Protein AF-A0A6G0FJD8-F1 (afdb_monomer_lite)

Foldseek 3Di:
DVVVVCVQAPCLVVQLVVQLCVQLVVQLVVCVVVVHDSVLSSQLSSLVSLVCSVLVAQTPAAPPQDALAEAPPDLPPVCPVPPLLQVLLVSQQRNLLSCCLVVLQLLLSLLVQLLVLLVSLNCQSQDSSSDHRYPNSSVSSSNSNNNNSVNNVVVCVVVVNPSPPNVVSCVVSVVSNVVSCVVSVVCCVVGYDYDHDLCRPVPSVVVCVQCVCVVVLQLVVCCVPQNVVWDFPDWDWDDDPNWIWIWTQTPQGIWIAIPPVSGTDDDHPHD

Sequence (271 aa):
MIEASIEAVPGLLLSFGVLALMLALPVGLLARIRHKPVTVRVLCAVGVAGVCAATLLPADGGPVAQGAVCDVSSPFPQLFLSSSALLNVALFAPPSFFAVLVLRRPVTVAAVAVLSSGLIELIQAEGAMGRACSATDLVANATGALIGVAGGVVRSHSRGREAGRWKSDVLWGGGLAVLGAFVVTGVFRTSVEPYVPLSERDGVQAHAHALEGSDAWIAETVAEVCGAEVRVREVVSVERDGRYLVTASTELGDVVGWWPEKRLAQAPKVC

Radius of gyration: 26.24 Å; chains: 1; bounding box: 64×39×78 Å

pLDDT: mean 86.42, std 13.03, range [45.47, 98.5]

Structure (mmCIF, N/CA/C/O backbone):
data_AF-A0A6G0FJD8-F1
#
_entry.id   AF-A0A6G0FJD8-F1
#
loop_
_atom_site.group_PDB
_atom_site.id
_atom_site.type_symbol
_atom_site.label_atom_id
_atom_site.label_alt_id
_atom_site.label_comp_id
_atom_site.label_asym_id
_atom_site.label_entity_id
_atom_site.label_seq_id
_atom_site.pdbx_PDB_ins_code
_atom_site.Cartn_x
_atom_site.Cartn_y
_atom_site.Cartn_z
_atom_site.occupancy
_atom_site.B_iso_or_equiv
_atom_site.auth_seq_id
_atom_site.auth_comp_id
_atom_site.auth_asym_id
_atom_site.auth_atom_id
_atom_site.pdbx_PDB_model_num
ATOM 1 N N . MET A 1 1 ? 2.966 17.790 -11.473 1.00 45.47 1 MET A N 1
ATOM 2 C CA . MET A 1 1 ? 2.883 16.472 -10.797 1.00 45.47 1 MET A CA 1
ATOM 3 C C . MET A 1 1 ? 1.448 16.070 -10.476 1.00 45.47 1 MET A C 1
ATOM 5 O O . MET A 1 1 ? 1.075 14.988 -10.888 1.00 45.47 1 MET A O 1
ATOM 9 N N . ILE A 1 2 ? 0.627 16.904 -9.818 1.00 46.94 2 ILE A N 1
ATOM 10 C CA . ILE A 1 2 ? -0.770 16.538 -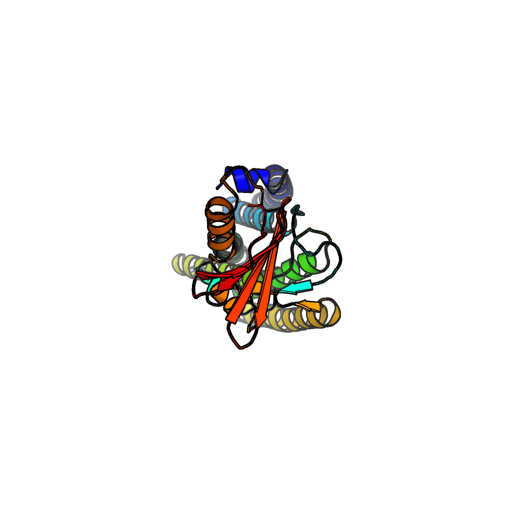9.488 1.00 46.94 2 ILE A CA 1
ATOM 11 C C . ILE A 1 2 ? -1.634 16.306 -10.746 1.00 46.94 2 ILE A C 1
ATOM 13 O O . ILE A 1 2 ? -2.371 15.330 -10.783 1.00 46.94 2 ILE A O 1
ATOM 17 N N . GLU A 1 3 ? -1.499 17.130 -11.793 1.00 48.59 3 GLU A N 1
ATOM 18 C CA . GLU A 1 3 ? -2.207 16.923 -13.075 1.00 48.59 3 GLU A CA 1
ATOM 19 C C . GLU A 1 3 ? -1.823 15.603 -13.755 1.00 48.59 3 GLU A C 1
ATOM 21 O O . GLU A 1 3 ? -2.706 14.829 -14.101 1.00 48.59 3 GLU A O 1
ATOM 26 N N . ALA A 1 4 ? -0.525 15.280 -13.822 1.00 51.34 4 ALA A N 1
ATOM 27 C CA . ALA A 1 4 ? -0.046 14.014 -14.384 1.00 51.34 4 ALA A CA 1
ATOM 28 C C . ALA A 1 4 ? -0.583 12.786 -13.622 1.00 51.34 4 ALA A C 1
ATOM 30 O O . ALA A 1 4 ? -0.881 11.762 -14.224 1.00 51.34 4 ALA A O 1
ATOM 31 N N . SER A 1 5 ? -0.747 12.883 -12.298 1.00 48.00 5 SER A N 1
ATOM 32 C CA . SER A 1 5 ? -1.339 11.805 -11.495 1.00 48.00 5 SER A CA 1
ATOM 33 C C . SER A 1 5 ? -2.861 11.690 -11.656 1.00 48.00 5 SER A C 1
ATOM 35 O O . SER A 1 5 ? -3.396 10.599 -11.484 1.00 48.00 5 SER A O 1
ATOM 37 N N . ILE A 1 6 ? -3.564 12.785 -11.973 1.00 55.53 6 ILE A N 1
ATOM 38 C CA . ILE A 1 6 ? -5.014 12.775 -12.236 1.00 55.53 6 ILE A CA 1
ATOM 39 C C . ILE A 1 6 ? -5.306 12.253 -13.651 1.00 55.53 6 ILE A C 1
ATOM 41 O O . ILE A 1 6 ? -6.295 11.546 -13.836 1.00 55.53 6 ILE A O 1
ATOM 45 N N . GLU A 1 7 ? -4.442 12.545 -14.624 1.00 58.12 7 GLU A N 1
ATOM 46 C CA . GLU A 1 7 ? -4.542 11.999 -15.985 1.00 58.12 7 GLU A CA 1
ATOM 47 C C . GLU A 1 7 ? -4.158 10.515 -16.061 1.00 58.12 7 GLU A C 1
ATOM 49 O O . GLU A 1 7 ? -4.753 9.782 -16.845 1.00 58.12 7 GLU A O 1
ATOM 54 N N . ALA A 1 8 ? -3.222 10.051 -15.224 1.00 59.38 8 ALA A N 1
ATOM 55 C CA . ALA A 1 8 ? -2.732 8.669 -15.255 1.00 59.38 8 ALA A CA 1
ATOM 56 C C . ALA A 1 8 ? -3.761 7.609 -14.816 1.00 59.38 8 ALA A C 1
ATOM 58 O O . ALA A 1 8 ? -3.625 6.447 -15.186 1.00 59.38 8 ALA A O 1
ATOM 59 N N . VAL A 1 9 ? -4.771 7.975 -14.015 1.00 67.31 9 VAL A N 1
ATOM 60 C CA . VAL A 1 9 ? -5.833 7.045 -13.584 1.00 67.31 9 VAL A CA 1
ATOM 61 C C . VAL A 1 9 ? -7.196 7.730 -13.714 1.00 67.31 9 VAL A C 1
ATOM 63 O O . VAL A 1 9 ? -7.706 8.312 -12.741 1.00 67.31 9 VAL A O 1
ATOM 66 N N . PRO A 1 10 ? -7.811 7.678 -14.911 1.00 72.44 10 PRO A N 1
ATOM 67 C CA . PRO A 1 10 ? -9.125 8.254 -15.148 1.00 72.44 10 PRO A CA 1
ATOM 68 C C . PRO A 1 10 ? -10.141 7.707 -14.140 1.00 72.44 10 PRO A C 1
ATOM 70 O O . PRO A 1 10 ? -10.387 6.508 -14.049 1.00 72.44 10 PRO A O 1
ATOM 73 N N . GLY A 1 11 ? -10.744 8.596 -13.350 1.00 83.31 11 GLY A N 1
ATOM 74 C CA . GLY A 1 11 ? -11.787 8.215 -12.396 1.00 83.31 11 GLY A CA 1
ATOM 75 C C . GLY A 1 11 ? -11.307 7.833 -10.994 1.00 83.31 11 GLY A C 1
ATOM 76 O O . GLY A 1 11 ? -12.148 7.425 -10.190 1.00 83.31 11 GLY A O 1
ATOM 77 N N . LEU A 1 12 ? -10.030 8.034 -10.638 1.00 87.56 12 LEU A N 1
ATOM 78 C CA . LEU A 1 12 ? -9.552 7.844 -9.258 1.00 87.56 12 LEU A CA 1
ATOM 79 C C . LEU A 1 12 ? -10.369 8.666 -8.248 1.00 87.56 12 LEU A C 1
ATOM 81 O O . LEU A 1 12 ? -10.878 8.125 -7.268 1.00 87.56 12 LEU A O 1
ATOM 85 N N . LEU A 1 13 ? -10.548 9.966 -8.507 1.00 90.19 13 LEU A N 1
ATOM 86 C CA . LEU A 1 13 ? -11.307 10.859 -7.622 1.00 90.19 13 LEU A CA 1
ATOM 87 C C . LEU A 1 13 ? -12.786 10.468 -7.532 1.00 90.19 13 LEU A C 1
ATOM 89 O O . LEU A 1 13 ? -13.370 10.510 -6.448 1.00 90.19 13 LEU A O 1
ATOM 93 N N . LEU A 1 14 ? -13.384 10.065 -8.657 1.00 92.81 14 LEU A N 1
ATOM 94 C CA . LEU A 1 14 ? -14.775 9.616 -8.704 1.00 92.81 14 LEU A CA 1
ATOM 95 C C . LEU A 1 14 ? -14.952 8.328 -7.894 1.00 92.81 14 LEU A C 1
ATOM 97 O O . LEU A 1 14 ? -15.834 8.251 -7.042 1.00 92.81 14 LEU A O 1
ATOM 101 N N . SER A 1 15 ? -14.080 7.347 -8.113 1.00 91.69 15 SER A N 1
ATOM 102 C CA . SER A 1 15 ? -14.116 6.056 -7.426 1.00 91.69 15 SER A CA 1
ATOM 103 C C . SER A 1 15 ? -13.843 6.207 -5.936 1.00 91.69 15 SER A C 1
ATOM 105 O O . SER A 1 15 ? -14.566 5.632 -5.124 1.00 91.69 15 SER A O 1
ATOM 107 N N . PHE A 1 16 ? -12.879 7.051 -5.556 1.00 94.62 16 PHE A N 1
ATOM 108 C CA . PHE A 1 16 ? -12.667 7.436 -4.166 1.00 94.62 16 PHE A CA 1
ATOM 109 C C . PHE A 1 16 ? -13.928 8.055 -3.560 1.00 94.62 16 PHE A C 1
ATOM 111 O O . PHE A 1 16 ? -14.349 7.628 -2.490 1.00 94.62 16 PHE A O 1
ATOM 118 N N . GLY A 1 17 ? -14.563 9.014 -4.242 1.00 96.19 17 GLY A N 1
ATOM 119 C CA . GLY A 1 17 ? -15.794 9.650 -3.771 1.00 96.19 17 GLY A CA 1
ATOM 120 C C . GLY A 1 17 ? -16.935 8.651 -3.558 1.00 96.19 17 GLY A C 1
ATOM 121 O O . GLY A 1 17 ? -17.585 8.669 -2.511 1.00 96.19 17 GLY A O 1
ATOM 122 N N . VAL A 1 18 ? -17.139 7.736 -4.512 1.00 96.44 18 VAL A N 1
ATOM 123 C CA . VAL A 1 18 ? -18.157 6.677 -4.433 1.00 96.44 18 VAL A CA 1
ATOM 124 C C . VAL A 1 18 ? -17.858 5.711 -3.286 1.00 96.44 18 VAL A C 1
ATOM 126 O O . VAL A 1 18 ? -18.723 5.493 -2.437 1.00 96.44 18 VAL A O 1
ATOM 129 N N . LEU A 1 19 ? -16.635 5.176 -3.201 1.00 96.19 19 LEU A N 1
ATOM 130 C CA . LEU A 1 19 ? -16.226 4.260 -2.130 1.00 96.19 19 LEU A CA 1
ATOM 131 C C . LEU A 1 19 ? -16.301 4.930 -0.755 1.00 96.19 19 LEU A C 1
ATOM 133 O O . LEU A 1 19 ? -16.803 4.337 0.202 1.00 96.19 19 LEU A O 1
ATOM 137 N N . ALA A 1 20 ? -15.856 6.183 -0.652 1.00 97.00 20 ALA A N 1
ATOM 138 C CA . ALA A 1 20 ? -15.926 6.958 0.576 1.00 97.00 20 ALA A CA 1
ATOM 139 C C . ALA A 1 20 ? -17.378 7.127 1.021 1.00 97.00 20 ALA A C 1
ATOM 141 O O . ALA A 1 20 ? -17.671 6.898 2.190 1.00 97.00 20 ALA A O 1
ATOM 142 N N . LEU A 1 21 ? -18.301 7.452 0.112 1.00 97.38 21 LEU A N 1
ATOM 143 C CA . LEU A 1 21 ? -19.722 7.570 0.434 1.00 97.38 21 LEU A CA 1
ATOM 144 C C . LEU A 1 21 ? -20.318 6.221 0.867 1.00 97.38 21 LEU A C 1
ATOM 146 O O . LEU A 1 21 ? -20.979 6.147 1.907 1.00 97.38 21 LEU A O 1
ATOM 150 N N . MET A 1 22 ? -20.036 5.152 0.116 1.00 97.81 22 MET A N 1
ATOM 151 C CA . MET A 1 22 ? -20.532 3.802 0.398 1.00 97.81 22 MET A CA 1
ATOM 152 C C . MET A 1 22 ? -20.059 3.263 1.749 1.00 97.81 22 MET A C 1
ATOM 154 O O . MET A 1 22 ? -20.833 2.597 2.432 1.00 97.81 22 MET A O 1
ATOM 158 N N . LEU A 1 23 ? -18.823 3.558 2.165 1.00 96.75 23 LEU A N 1
ATOM 159 C CA . LEU A 1 23 ? -18.295 3.116 3.457 1.00 96.75 23 LEU A CA 1
ATOM 160 C C . LEU A 1 23 ? -18.647 4.086 4.596 1.00 96.75 23 LEU A C 1
ATOM 162 O O . LEU A 1 23 ? -19.051 3.655 5.678 1.00 96.75 23 LEU A O 1
ATOM 166 N N . ALA A 1 24 ? -18.524 5.398 4.385 1.00 96.75 24 ALA A N 1
ATOM 167 C CA . ALA A 1 24 ? -18.698 6.395 5.440 1.00 96.75 24 ALA A CA 1
ATOM 168 C C . ALA A 1 24 ? -20.153 6.565 5.885 1.00 96.75 24 ALA A C 1
ATOM 170 O O . ALA A 1 24 ? -20.388 6.733 7.084 1.00 96.75 24 ALA A O 1
ATOM 171 N N . LEU A 1 25 ? -21.130 6.513 4.969 1.00 97.25 25 LEU A N 1
ATOM 172 C CA . LEU A 1 25 ? -22.549 6.672 5.311 1.00 97.25 25 LEU A CA 1
ATOM 173 C C . LEU A 1 25 ? -23.055 5.606 6.298 1.00 97.25 25 LEU A C 1
ATOM 175 O O . LEU A 1 25 ? -23.532 5.990 7.372 1.00 97.25 25 LEU A O 1
ATOM 179 N N . PRO A 1 26 ? -22.946 4.289 6.018 1.00 97.31 26 PRO A N 1
ATOM 180 C CA . PRO A 1 26 ? -23.428 3.270 6.945 1.00 97.31 26 PRO A CA 1
ATOM 181 C C . PRO A 1 26 ? -22.637 3.282 8.255 1.00 97.31 26 PRO A C 1
ATOM 183 O O . PRO A 1 26 ? -23.228 3.154 9.329 1.00 97.31 26 PRO A O 1
ATOM 186 N N . VAL A 1 27 ? -21.318 3.510 8.201 1.00 96.94 27 VAL A N 1
ATOM 187 C CA . VAL A 1 27 ? -20.474 3.620 9.399 1.00 96.94 27 VAL A CA 1
ATOM 188 C C . VAL A 1 27 ? -20.892 4.811 10.264 1.00 96.94 27 VAL A C 1
ATOM 190 O O . VAL A 1 27 ? -20.984 4.680 11.487 1.00 96.94 27 VAL A O 1
ATOM 193 N N . GLY A 1 28 ? -21.179 5.960 9.651 1.00 96.12 28 GLY A N 1
ATOM 194 C CA . GLY A 1 28 ? -21.632 7.166 10.335 1.00 96.12 28 GLY A CA 1
ATOM 195 C C . GLY A 1 28 ? -23.023 7.006 10.946 1.00 96.12 28 GLY A C 1
ATOM 196 O O . GLY A 1 28 ? -23.220 7.347 12.116 1.00 96.12 28 GLY A O 1
ATOM 197 N N . LEU A 1 29 ? -23.964 6.422 10.199 1.00 97.19 29 LEU A N 1
ATOM 198 C CA . LEU A 1 29 ? -25.318 6.141 10.675 1.00 97.19 29 LEU A CA 1
ATOM 199 C C . LEU A 1 29 ? -25.297 5.159 11.851 1.00 97.19 29 LEU A C 1
ATOM 201 O O . LEU A 1 29 ? -25.870 5.440 12.904 1.00 97.19 29 LEU A O 1
ATOM 205 N N . LEU A 1 30 ? -24.564 4.050 11.723 1.00 97.38 30 LEU A N 1
ATOM 206 C CA . LEU A 1 30 ? -24.424 3.062 12.790 1.00 97.38 30 LEU A CA 1
ATOM 207 C C . LEU A 1 30 ? -23.727 3.654 14.022 1.00 97.38 30 LEU A C 1
ATOM 209 O O . LEU A 1 30 ? -24.134 3.383 15.152 1.00 97.38 30 LEU A O 1
ATOM 213 N N . ALA A 1 31 ? -22.702 4.490 13.829 1.00 96.25 31 ALA A N 1
ATOM 214 C CA . ALA A 1 31 ? -22.043 5.192 14.926 1.00 96.25 31 ALA A CA 1
ATOM 215 C C . ALA A 1 31 ? -23.017 6.108 15.676 1.00 96.25 31 ALA A C 1
ATOM 217 O O . ALA A 1 31 ? -23.015 6.106 16.909 1.00 96.25 31 ALA A O 1
ATOM 218 N N . ARG A 1 32 ? -23.875 6.835 14.947 1.00 96.62 32 ARG A N 1
ATOM 219 C CA . ARG A 1 32 ? -24.898 7.714 15.521 1.00 96.62 32 ARG A CA 1
ATOM 220 C C . ARG A 1 32 ? -25.946 6.923 16.304 1.00 96.62 32 ARG A C 1
ATOM 222 O O . ARG A 1 32 ? -26.194 7.261 17.457 1.00 96.62 32 ARG A O 1
ATOM 229 N N . ILE A 1 33 ? -26.476 5.839 15.730 1.00 97.38 33 ILE A N 1
ATOM 230 C CA . ILE A 1 33 ? -27.451 4.945 16.386 1.00 97.38 33 ILE A CA 1
ATOM 231 C C . ILE A 1 33 ? -26.873 4.340 17.673 1.00 97.38 33 ILE A C 1
ATOM 233 O O . ILE A 1 33 ? -27.569 4.185 18.669 1.00 97.38 33 ILE A O 1
ATOM 237 N N . ARG A 1 34 ? -25.577 4.006 17.685 1.00 96.19 34 ARG A N 1
ATOM 238 C CA . ARG A 1 34 ? -24.898 3.406 18.846 1.00 96.19 34 ARG A CA 1
ATOM 239 C C . ARG A 1 34 ? -24.303 4.436 19.819 1.00 96.19 34 ARG A C 1
ATOM 241 O O . ARG A 1 34 ? -23.529 4.037 20.695 1.00 96.19 34 ARG A O 1
ATOM 248 N N . HIS A 1 35 ? -24.600 5.730 19.653 1.00 94.75 35 HIS A N 1
ATOM 249 C CA . HIS A 1 35 ? -24.048 6.838 20.448 1.00 94.75 35 HIS A CA 1
ATOM 250 C C . HIS A 1 35 ? -22.509 6.800 20.567 1.00 94.75 35 HIS A C 1
ATOM 252 O O . HIS A 1 35 ? -21.922 7.011 21.631 1.00 94.75 35 HIS A O 1
ATOM 258 N N . LYS A 1 36 ? -21.825 6.467 19.467 1.00 94.44 36 LYS A N 1
ATOM 259 C CA . LYS A 1 36 ? -20.359 6.436 19.355 1.00 94.44 36 LYS A CA 1
ATOM 260 C C . LYS A 1 36 ? -19.858 7.677 18.600 1.00 94.44 36 LYS A C 1
ATOM 262 O O . LYS A 1 36 ? -20.614 8.267 17.833 1.00 94.44 36 LYS A O 1
ATOM 267 N N . PRO A 1 37 ? -18.582 8.081 18.765 1.00 94.06 37 PRO A N 1
ATOM 268 C CA . PRO A 1 37 ? -18.036 9.235 18.052 1.00 94.06 37 PRO A CA 1
ATOM 269 C C . PRO A 1 37 ? -18.031 8.990 16.537 1.00 94.06 37 PRO A C 1
ATOM 271 O O . PRO A 1 37 ? -17.284 8.141 16.046 1.00 94.06 37 PRO A O 1
ATOM 274 N N . VAL A 1 38 ? -18.867 9.741 15.817 1.00 96.81 38 VAL A N 1
ATOM 275 C CA . VAL A 1 38 ? -19.086 9.603 14.369 1.00 96.81 38 VAL A CA 1
ATOM 276 C C . VAL A 1 38 ? -17.830 9.979 13.585 1.00 96.81 38 VAL A C 1
ATOM 278 O O . VAL A 1 38 ? -17.374 9.192 12.762 1.00 96.81 38 VAL A O 1
ATOM 281 N N . THR A 1 39 ? -17.216 11.125 13.897 1.00 97.12 39 THR A N 1
ATOM 282 C CA . THR A 1 39 ? -16.100 11.697 13.126 1.00 97.12 39 THR A CA 1
ATOM 283 C C . THR A 1 39 ? -14.937 10.725 12.944 1.00 97.12 39 THR A C 1
ATOM 285 O O . THR A 1 39 ? -14.521 10.479 11.822 1.00 97.12 39 THR A O 1
ATOM 288 N N . VAL A 1 40 ? -14.439 10.109 14.022 1.00 96.62 40 VAL A N 1
ATOM 289 C CA . VAL A 1 40 ? -13.284 9.190 13.945 1.00 96.62 40 VAL A CA 1
ATOM 290 C C . VAL A 1 40 ? -13.606 7.940 13.119 1.00 96.62 40 VAL A C 1
ATOM 292 O O . VAL A 1 40 ? -12.750 7.432 12.404 1.00 96.62 40 VAL A O 1
ATOM 295 N N . ARG A 1 41 ? -14.846 7.446 13.193 1.00 97.44 41 ARG A N 1
ATOM 296 C CA . ARG A 1 41 ? -15.284 6.262 12.442 1.00 97.44 41 ARG A CA 1
ATOM 297 C C . ARG A 1 41 ? -15.464 6.569 10.960 1.00 97.44 41 ARG A C 1
ATOM 299 O O . ARG A 1 41 ? -15.045 5.771 10.132 1.00 97.44 41 ARG A O 1
ATOM 306 N N . VAL A 1 42 ? -16.027 7.733 10.643 1.00 97.81 42 VAL A N 1
ATOM 307 C CA . VAL A 1 42 ? -16.136 8.234 9.269 1.00 97.81 42 VAL A CA 1
ATOM 308 C C . VAL A 1 42 ? -14.749 8.450 8.667 1.00 97.81 42 VAL A C 1
ATOM 310 O O . VAL A 1 42 ? -14.491 7.937 7.590 1.00 97.81 42 VAL A O 1
ATOM 313 N N . LEU A 1 43 ? -13.825 9.105 9.379 1.00 97.94 43 LEU A N 1
ATOM 314 C CA . LEU A 1 43 ? -12.448 9.295 8.903 1.00 97.94 43 LEU A CA 1
ATOM 315 C C . LEU A 1 43 ? -11.716 7.965 8.680 1.00 97.94 43 LEU A C 1
ATOM 317 O O . LEU A 1 43 ? -11.002 7.822 7.694 1.00 97.94 43 LEU A O 1
ATOM 321 N N . CYS A 1 44 ? -11.934 6.972 9.549 1.00 97.94 44 CYS A N 1
ATOM 322 C CA . CYS A 1 44 ? -11.427 5.617 9.335 1.00 97.94 44 CYS A CA 1
ATOM 323 C C . CYS A 1 44 ? -11.973 5.008 8.033 1.00 97.94 44 CYS A C 1
ATOM 325 O O . CYS A 1 44 ? -11.201 4.481 7.241 1.00 97.94 44 CYS A O 1
ATOM 327 N N . ALA A 1 45 ? -13.287 5.097 7.804 1.00 97.62 45 ALA A N 1
ATOM 328 C CA . ALA A 1 45 ? -13.935 4.558 6.609 1.00 97.62 45 ALA A CA 1
ATOM 329 C C . ALA A 1 45 ? -13.468 5.261 5.324 1.00 97.62 45 ALA A C 1
ATOM 331 O O . ALA A 1 45 ? -13.186 4.597 4.333 1.00 97.62 45 ALA A O 1
ATOM 332 N N . VAL A 1 46 ? -13.324 6.588 5.362 1.00 98.00 46 VAL A N 1
ATOM 333 C CA . VAL A 1 46 ? -12.789 7.385 4.248 1.00 98.00 46 VAL A CA 1
ATOM 334 C C . VAL A 1 46 ? -11.329 7.027 3.968 1.00 98.00 46 VAL A C 1
ATOM 336 O O . VAL A 1 46 ? -10.957 6.877 2.811 1.00 98.00 46 VAL A O 1
ATOM 339 N N . GLY A 1 47 ? -10.504 6.831 5.000 1.00 97.25 47 GLY A N 1
ATOM 340 C CA . GLY A 1 47 ? -9.118 6.391 4.820 1.00 97.25 47 GLY A CA 1
ATOM 341 C C . GLY A 1 47 ? -9.023 5.011 4.161 1.00 97.25 47 GLY A C 1
ATOM 342 O O . GLY A 1 47 ? -8.224 4.826 3.251 1.00 97.25 47 GLY A O 1
ATOM 343 N N . VAL A 1 48 ? -9.878 4.064 4.567 1.00 97.31 48 VAL A N 1
ATOM 344 C CA . VAL A 1 48 ? -9.963 2.738 3.927 1.00 97.31 48 VAL A CA 1
ATOM 345 C C . VAL A 1 48 ? -10.423 2.858 2.472 1.00 97.31 48 VAL A C 1
ATOM 347 O O . VAL A 1 48 ? -9.829 2.228 1.605 1.00 97.31 48 VAL A O 1
ATOM 350 N N . ALA A 1 49 ? -11.415 3.708 2.183 1.00 96.81 49 ALA A N 1
ATOM 351 C CA . ALA A 1 49 ? -11.821 3.999 0.808 1.00 96.81 49 ALA A CA 1
ATOM 352 C C . ALA A 1 49 ? -10.666 4.574 -0.025 1.00 96.81 49 ALA A C 1
ATOM 354 O O . ALA A 1 49 ? -10.519 4.206 -1.184 1.00 96.81 49 ALA A O 1
ATOM 355 N N . GLY A 1 50 ? -9.840 5.440 0.572 1.00 95.50 50 GLY A N 1
ATOM 356 C CA . GLY A 1 50 ? -8.632 5.984 -0.046 1.00 95.50 50 GLY A CA 1
ATOM 357 C C . GLY A 1 50 ? -7.632 4.897 -0.422 1.00 95.50 50 GLY A C 1
ATOM 358 O O . GLY A 1 50 ? -7.188 4.869 -1.564 1.00 95.50 50 GLY A O 1
ATOM 359 N N . VAL A 1 51 ? -7.342 3.972 0.502 1.00 95.75 51 VAL A N 1
ATOM 360 C CA . VAL A 1 51 ? -6.482 2.810 0.225 1.00 95.75 51 VAL A CA 1
ATOM 361 C C . VAL A 1 51 ? -7.049 2.001 -0.938 1.00 95.75 51 VAL A C 1
ATOM 363 O O . VAL A 1 51 ? -6.366 1.833 -1.938 1.00 95.75 51 VAL A O 1
ATOM 366 N N . CYS A 1 52 ? -8.313 1.573 -0.859 1.00 94.06 52 CYS A N 1
ATOM 367 C CA . CYS A 1 52 ? -8.934 0.771 -1.914 1.00 94.06 52 CYS A CA 1
ATOM 368 C C . CYS A 1 52 ? -8.947 1.484 -3.271 1.00 94.06 52 CYS A C 1
ATOM 370 O O . CYS A 1 52 ? -8.666 0.857 -4.284 1.00 94.06 52 CYS A O 1
ATOM 372 N N . ALA A 1 53 ? -9.260 2.781 -3.304 1.00 92.19 53 ALA A N 1
ATOM 373 C CA . ALA A 1 53 ? -9.283 3.540 -4.548 1.00 92.19 53 ALA A CA 1
ATOM 374 C C . ALA A 1 53 ? -7.879 3.672 -5.157 1.00 92.19 53 ALA A C 1
ATOM 376 O O . ALA A 1 53 ? -7.702 3.490 -6.352 1.00 92.19 53 ALA A O 1
ATOM 377 N N . ALA A 1 54 ? -6.867 3.969 -4.345 1.00 89.94 54 ALA A N 1
ATOM 378 C CA . ALA A 1 54 ? -5.516 4.176 -4.853 1.00 89.94 54 ALA A CA 1
ATOM 379 C C . ALA A 1 54 ? -4.807 2.870 -5.243 1.00 89.94 54 ALA A C 1
ATOM 381 O O . ALA A 1 54 ? -3.939 2.902 -6.112 1.00 89.94 54 ALA A O 1
ATOM 382 N N . THR A 1 55 ? -5.156 1.737 -4.622 1.00 89.12 55 THR A N 1
ATOM 383 C CA . THR A 1 55 ? -4.454 0.468 -4.861 1.00 89.12 55 THR A CA 1
ATOM 384 C C . THR A 1 55 ? -5.214 -0.525 -5.736 1.00 89.12 55 THR A C 1
ATOM 386 O O . THR A 1 55 ? -4.573 -1.350 -6.378 1.00 89.12 55 THR A O 1
ATOM 389 N N . LEU A 1 56 ? -6.548 -0.470 -5.791 1.00 88.12 56 LEU A N 1
ATOM 390 C CA . LEU A 1 56 ? -7.363 -1.450 -6.525 1.00 88.12 56 LEU A CA 1
ATOM 391 C C . LEU A 1 56 ? -8.014 -0.887 -7.793 1.00 88.12 56 LEU A C 1
ATOM 393 O O . LEU A 1 56 ? -8.773 -1.609 -8.438 1.00 88.12 56 LEU A O 1
ATOM 397 N N . LEU A 1 57 ? -7.760 0.377 -8.154 1.00 84.81 57 LEU A N 1
ATOM 398 C CA . LEU A 1 57 ? -8.122 0.848 -9.488 1.00 84.81 57 LEU A CA 1
ATOM 399 C C . LEU A 1 57 ? -7.094 0.367 -10.520 1.00 84.81 57 LEU A C 1
ATOM 401 O O . LEU A 1 57 ? -5.893 0.546 -10.290 1.00 84.81 57 LEU A O 1
ATOM 405 N N . PRO A 1 58 ? -7.552 -0.181 -11.661 1.00 75.44 58 PRO A N 1
ATOM 406 C CA . PRO A 1 58 ? -6.677 -0.462 -12.787 1.00 75.44 58 PRO A CA 1
ATOM 407 C C . PRO A 1 58 ? -5.963 0.818 -13.225 1.00 75.44 58 PRO A C 1
ATOM 409 O O . PRO A 1 58 ? -6.586 1.878 -13.310 1.00 75.44 58 PRO A O 1
ATOM 412 N N . ALA A 1 59 ? -4.668 0.714 -13.496 1.00 67.50 59 ALA A N 1
ATOM 413 C CA . ALA A 1 59 ? -3.884 1.781 -14.097 1.00 67.50 59 ALA A CA 1
ATOM 414 C C . ALA A 1 59 ? -3.437 1.336 -15.492 1.00 67.50 59 ALA A C 1
ATOM 416 O O . ALA A 1 59 ? -2.999 0.201 -15.678 1.00 67.50 59 ALA A O 1
ATOM 417 N N . ASP A 1 60 ? -3.529 2.232 -16.468 1.00 56.00 60 ASP A N 1
ATOM 418 C CA . ASP A 1 60 ? -3.020 1.970 -17.808 1.00 56.00 60 ASP A CA 1
ATOM 419 C C . ASP A 1 60 ? -1.486 2.111 -17.790 1.00 56.00 60 ASP A C 1
ATOM 421 O O . ASP A 1 60 ? -0.965 3.165 -17.424 1.00 56.00 60 ASP A O 1
ATOM 425 N N . GLY A 1 61 ? -0.740 1.064 -18.174 1.00 52.31 61 GLY A N 1
ATOM 426 C CA . GLY A 1 61 ? 0.690 1.204 -18.506 1.00 52.31 61 GLY A CA 1
ATOM 427 C C . GLY A 1 61 ? 1.714 0.335 -17.768 1.00 52.31 61 GLY A C 1
ATOM 428 O O . GLY A 1 61 ? 2.911 0.556 -17.947 1.00 52.31 61 GLY A O 1
ATOM 429 N N . GLY A 1 62 ? 1.322 -0.663 -16.972 1.00 52.44 62 GLY A N 1
ATOM 430 C CA . GLY A 1 62 ? 2.290 -1.631 -16.443 1.00 52.44 62 GLY A CA 1
ATOM 431 C C . GLY A 1 62 ? 2.847 -2.561 -17.535 1.00 52.44 62 GLY A C 1
ATOM 432 O O . GLY A 1 62 ? 2.076 -3.043 -18.365 1.00 52.44 62 GLY A O 1
ATOM 433 N N . PRO A 1 63 ? 4.154 -2.900 -17.523 1.00 48.12 63 PRO A N 1
ATOM 434 C CA . PRO A 1 63 ? 4.783 -3.799 -18.506 1.00 48.12 63 PRO A CA 1
ATOM 435 C C . PRO A 1 63 ? 4.278 -5.253 -18.439 1.00 48.12 63 PRO A C 1
ATOM 437 O O . PRO A 1 63 ? 4.680 -6.095 -19.239 1.00 48.12 63 PRO A O 1
ATOM 440 N N . VAL A 1 64 ? 3.396 -5.560 -17.488 1.00 51.69 64 VAL A N 1
ATOM 441 C CA . VAL A 1 64 ? 2.938 -6.908 -17.164 1.00 51.69 64 VAL A CA 1
ATOM 442 C C . VAL A 1 64 ? 1.462 -7.038 -17.529 1.00 51.69 64 VAL A C 1
ATOM 444 O O . VAL A 1 64 ? 0.581 -7.077 -16.680 1.00 51.69 64 VAL A O 1
ATOM 447 N N . ALA A 1 65 ? 1.171 -7.067 -18.828 1.00 49.44 65 ALA A N 1
ATOM 448 C CA . ALA A 1 65 ? -0.194 -7.266 -19.314 1.00 49.44 65 ALA A CA 1
ATOM 449 C C . ALA A 1 65 ? -0.639 -8.748 -19.289 1.00 49.44 65 ALA A C 1
ATOM 451 O O . ALA A 1 65 ? -1.787 -9.030 -19.622 1.00 49.44 65 ALA A O 1
ATOM 452 N N . GLN A 1 66 ? 0.250 -9.707 -18.972 1.00 52.25 66 GLN A N 1
ATOM 453 C CA . GLN A 1 66 ? 0.003 -11.135 -19.259 1.00 52.25 66 GLN A CA 1
ATOM 454 C C . GLN A 1 66 ? 0.541 -12.158 -18.229 1.00 52.25 66 GLN A C 1
ATOM 456 O O . GLN A 1 66 ? 0.629 -13.338 -18.561 1.00 52.25 66 GLN A O 1
ATOM 461 N N . GLY A 1 67 ? 0.870 -11.784 -16.986 1.00 58.47 67 GLY A N 1
ATOM 462 C CA . GLY A 1 67 ? 1.307 -12.781 -15.993 1.00 58.47 67 GLY A CA 1
ATOM 463 C C . GLY A 1 67 ? 1.300 -12.303 -14.543 1.00 58.47 67 GLY A C 1
ATOM 464 O O . GLY A 1 67 ? 1.473 -11.117 -14.283 1.00 58.47 67 GLY A O 1
ATOM 465 N N . ALA A 1 68 ? 1.131 -13.243 -13.607 1.00 71.12 68 ALA A N 1
ATOM 466 C CA . ALA A 1 68 ? 1.193 -12.989 -12.170 1.00 71.12 68 ALA A CA 1
ATOM 467 C C . ALA A 1 68 ? 2.645 -12.836 -11.711 1.00 71.12 68 ALA A C 1
ATOM 469 O O . ALA A 1 68 ? 3.276 -13.789 -11.258 1.00 71.12 68 ALA A O 1
ATOM 470 N N . VAL A 1 69 ? 3.191 -11.637 -11.893 1.00 76.62 69 VAL A N 1
ATOM 471 C CA . VAL A 1 69 ? 4.606 -11.341 -11.667 1.00 76.62 69 VAL A CA 1
ATOM 472 C C . VAL A 1 69 ? 4.766 -10.326 -10.537 1.00 76.62 69 VAL A C 1
ATOM 474 O O . VAL A 1 69 ? 4.037 -9.333 -10.485 1.00 76.62 69 VAL A O 1
ATOM 477 N N . CYS A 1 70 ? 5.737 -10.554 -9.648 1.00 83.06 70 CYS A N 1
ATOM 478 C CA . CYS A 1 70 ? 6.089 -9.601 -8.595 1.00 83.06 70 CYS A CA 1
ATOM 479 C C . CYS A 1 70 ? 7.579 -9.267 -8.594 1.00 83.06 70 CYS A C 1
ATOM 481 O O . CYS A 1 70 ? 8.426 -10.162 -8.604 1.00 83.06 70 CYS A O 1
ATOM 483 N N . ASP A 1 71 ? 7.870 -7.971 -8.546 1.00 84.06 71 ASP A N 1
ATOM 484 C CA . ASP A 1 71 ? 9.197 -7.426 -8.315 1.00 84.06 71 ASP A CA 1
ATOM 485 C C . ASP A 1 71 ? 9.643 -7.714 -6.874 1.00 84.06 71 ASP A C 1
ATOM 487 O O . ASP A 1 71 ? 9.070 -7.208 -5.906 1.00 84.06 71 ASP A O 1
ATOM 491 N N . VAL A 1 72 ? 10.666 -8.557 -6.739 1.00 84.94 72 VAL A N 1
ATOM 492 C CA . VAL A 1 72 ? 11.255 -8.955 -5.451 1.00 84.94 72 VAL A CA 1
ATOM 493 C C . VAL A 1 72 ? 12.606 -8.291 -5.184 1.00 84.94 72 VAL A C 1
ATOM 495 O O . VAL A 1 72 ? 13.351 -8.752 -4.313 1.00 84.94 72 VAL A O 1
ATOM 498 N N . SER A 1 73 ? 12.935 -7.226 -5.918 1.00 82.12 73 SER A N 1
ATOM 499 C CA . SER A 1 73 ? 14.128 -6.426 -5.668 1.00 82.12 73 SER A CA 1
ATOM 500 C C . SER A 1 73 ? 14.194 -5.919 -4.229 1.00 82.12 73 SER A C 1
ATOM 502 O O . SER A 1 73 ? 13.187 -5.781 -3.525 1.00 82.12 73 SER A O 1
ATOM 504 N N . SER A 1 74 ? 15.420 -5.649 -3.771 1.00 84.19 74 SER A N 1
ATOM 505 C CA . SER A 1 74 ? 15.635 -5.088 -2.438 1.00 84.19 74 SER A CA 1
ATOM 506 C C . SER A 1 74 ? 14.844 -3.783 -2.301 1.00 84.19 74 SER A C 1
ATOM 508 O O . SER A 1 74 ? 15.080 -2.861 -3.075 1.00 84.19 74 SER A O 1
ATOM 510 N N . PRO A 1 75 ? 13.971 -3.644 -1.286 1.00 85.00 75 PRO A N 1
ATOM 511 C CA . PRO A 1 75 ? 13.201 -2.419 -1.086 1.00 85.00 75 PRO A CA 1
ATOM 512 C C . PRO A 1 75 ? 14.071 -1.250 -0.599 1.00 85.00 75 PRO A C 1
ATOM 514 O O . PRO A 1 75 ? 13.610 -0.112 -0.522 1.00 85.00 75 PRO A O 1
ATOM 517 N N . PHE A 1 76 ? 15.321 -1.515 -0.212 1.00 86.69 76 PHE A N 1
ATOM 518 C CA . PHE A 1 76 ? 16.259 -0.504 0.259 1.00 86.69 76 PHE A CA 1
ATOM 519 C C . PHE A 1 76 ? 17.325 -0.212 -0.800 1.00 86.69 76 PHE A C 1
ATOM 521 O O . PHE A 1 76 ? 17.919 -1.168 -1.311 1.00 86.69 76 PHE A O 1
ATOM 528 N N . PRO A 1 77 ? 17.638 1.082 -1.049 1.00 82.94 77 PRO A N 1
ATOM 529 C CA . PRO A 1 77 ? 17.181 2.289 -0.329 1.00 82.94 77 PRO A CA 1
ATOM 530 C C . PRO A 1 77 ? 15.861 2.921 -0.833 1.00 82.94 77 PRO A C 1
ATOM 532 O O . PRO A 1 77 ? 15.417 3.933 -0.282 1.00 82.94 77 PRO A O 1
ATOM 535 N N . GLN A 1 78 ? 15.237 2.356 -1.869 1.00 82.75 78 GLN A N 1
ATOM 536 C CA . GLN A 1 78 ? 14.118 2.929 -2.630 1.00 82.75 78 GLN A CA 1
ATOM 537 C C . GLN A 1 78 ? 12.904 3.273 -1.759 1.00 82.75 78 GLN A C 1
ATOM 539 O O . GLN A 1 78 ? 12.226 4.258 -2.039 1.00 82.75 78 GLN A O 1
ATOM 544 N N . LEU A 1 79 ? 12.676 2.546 -0.663 1.00 87.44 79 LEU A N 1
ATOM 545 C CA . LEU A 1 79 ? 11.619 2.801 0.320 1.00 87.44 79 LEU A CA 1
ATOM 546 C C . LEU A 1 79 ? 11.554 4.266 0.787 1.00 87.44 79 LEU A C 1
ATOM 548 O O . LEU A 1 79 ? 10.468 4.788 1.031 1.00 87.44 79 LEU A O 1
ATOM 552 N N . PHE A 1 80 ? 12.707 4.931 0.918 1.00 86.94 80 PHE A N 1
ATOM 553 C CA . PHE A 1 80 ? 12.791 6.309 1.417 1.00 86.94 80 PHE A CA 1
ATOM 554 C C . PHE A 1 80 ? 13.012 7.352 0.321 1.00 86.94 80 PHE A C 1
ATOM 556 O O . PHE A 1 80 ? 12.840 8.543 0.569 1.00 86.94 80 PHE A O 1
ATOM 563 N N . LEU A 1 81 ? 13.420 6.915 -0.869 1.00 83.56 81 LEU A N 1
ATOM 564 C CA . LEU A 1 81 ? 13.786 7.796 -1.979 1.00 83.56 81 LEU A CA 1
ATOM 565 C C . LEU A 1 81 ? 12.679 7.882 -3.035 1.00 83.56 81 LEU A C 1
ATOM 567 O O . LEU A 1 81 ? 12.519 8.913 -3.685 1.00 83.56 81 LEU A O 1
ATOM 571 N N . SER A 1 82 ? 11.897 6.815 -3.198 1.00 83.88 82 SER A N 1
ATOM 572 C CA . SER A 1 82 ? 10.811 6.751 -4.169 1.00 83.88 82 SER A CA 1
ATOM 573 C C . SER A 1 82 ? 9.607 7.559 -3.696 1.00 83.88 82 SER A C 1
ATOM 575 O O . SER A 1 82 ? 9.060 7.333 -2.615 1.00 83.88 82 SER A O 1
ATOM 577 N N . SER A 1 83 ? 9.129 8.468 -4.548 1.00 87.38 83 SER A N 1
ATOM 578 C CA . SER A 1 83 ? 7.883 9.197 -4.287 1.00 87.38 83 SER A CA 1
ATOM 579 C C . SER A 1 83 ? 6.676 8.257 -4.186 1.00 87.38 83 SER A C 1
ATOM 581 O O . SER A 1 83 ? 5.792 8.509 -3.372 1.00 87.38 83 SER A O 1
ATOM 583 N N . SER A 1 84 ? 6.654 7.157 -4.952 1.00 85.88 84 SER A N 1
ATOM 584 C CA . SER A 1 84 ? 5.579 6.153 -4.883 1.00 85.88 84 SER A CA 1
ATOM 585 C C . SER A 1 84 ? 5.549 5.464 -3.515 1.00 85.88 84 SER A C 1
ATOM 587 O O . SER A 1 84 ? 4.505 5.415 -2.866 1.00 85.88 84 SER A O 1
ATOM 589 N N . ALA A 1 85 ? 6.716 5.042 -3.015 1.00 89.62 85 ALA A N 1
ATOM 590 C CA . ALA A 1 85 ? 6.831 4.411 -1.701 1.00 89.62 85 ALA A CA 1
ATOM 591 C C . ALA A 1 85 ? 6.385 5.360 -0.573 1.00 89.62 85 ALA A C 1
ATOM 593 O O . ALA A 1 85 ? 5.613 4.979 0.307 1.00 89.62 85 ALA A O 1
ATOM 594 N N . LEU A 1 86 ? 6.795 6.631 -0.620 1.00 92.62 86 LEU A N 1
ATOM 595 C CA . LEU A 1 86 ? 6.376 7.626 0.373 1.00 92.62 86 LEU A CA 1
ATOM 596 C C . LEU A 1 86 ? 4.864 7.898 0.341 1.00 92.62 86 LEU A C 1
ATOM 598 O O . LEU A 1 86 ? 4.252 8.078 1.397 1.00 92.62 86 LEU A O 1
ATOM 602 N N . LEU A 1 87 ? 4.244 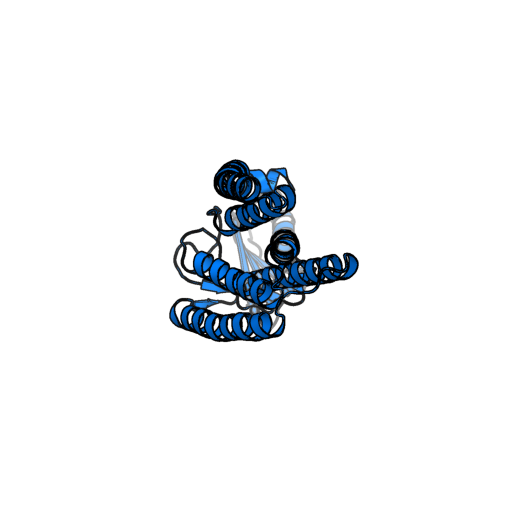7.897 -0.843 1.00 92.50 87 LEU A N 1
ATOM 603 C CA . LEU A 1 87 ? 2.791 8.019 -0.978 1.00 92.50 87 LEU A CA 1
ATOM 604 C C . LEU A 1 87 ? 2.066 6.809 -0.379 1.00 92.50 87 LEU A C 1
ATOM 606 O O . LEU A 1 87 ? 1.085 6.997 0.336 1.00 92.50 87 LEU A O 1
ATOM 610 N N . ASN A 1 88 ? 2.580 5.598 -0.584 1.00 95.00 88 ASN A N 1
ATOM 611 C CA . ASN A 1 88 ? 2.058 4.368 0.017 1.00 95.00 88 ASN A CA 1
ATOM 612 C C . ASN A 1 88 ? 2.133 4.393 1.555 1.00 95.00 88 ASN A C 1
ATOM 614 O O . ASN A 1 88 ? 1.141 4.127 2.245 1.00 95.00 88 ASN A O 1
ATOM 618 N N . VAL A 1 89 ? 3.262 4.849 2.112 1.00 96.69 89 VAL A N 1
ATOM 619 C CA . VAL A 1 89 ? 3.400 5.106 3.558 1.00 96.69 89 VAL A CA 1
ATOM 620 C C . VAL A 1 89 ? 2.338 6.107 4.038 1.00 96.69 89 VAL A C 1
ATOM 622 O O . VAL A 1 89 ? 1.641 5.861 5.030 1.00 96.69 89 VAL A O 1
ATOM 625 N N . ALA A 1 90 ? 2.188 7.233 3.334 1.00 96.56 90 ALA A N 1
ATOM 626 C CA . ALA A 1 90 ? 1.233 8.284 3.680 1.00 96.56 90 ALA A CA 1
ATOM 627 C C . ALA A 1 90 ? -0.230 7.827 3.557 1.00 96.56 90 ALA A C 1
ATOM 629 O O . ALA A 1 90 ? -1.081 8.287 4.317 1.00 96.56 90 ALA A O 1
ATOM 630 N N . LEU A 1 91 ? -0.523 6.909 2.638 1.00 95.88 91 LEU A N 1
ATOM 631 C CA . LEU A 1 91 ? -1.854 6.371 2.379 1.00 95.88 91 LEU A CA 1
ATOM 632 C C . LEU A 1 91 ? -2.315 5.410 3.488 1.00 95.88 91 LEU A C 1
ATOM 634 O O . LEU A 1 91 ? -3.464 5.481 3.930 1.00 95.88 91 LEU A O 1
ATOM 638 N N . PHE A 1 92 ? -1.425 4.547 3.989 1.00 98.00 92 PHE A N 1
ATOM 639 C CA . PHE A 1 92 ? -1.764 3.539 5.006 1.00 98.00 92 PHE A CA 1
ATOM 640 C C . PHE A 1 92 ? -1.750 4.060 6.450 1.00 98.00 92 PHE A C 1
ATOM 642 O O . PHE A 1 92 ? -2.418 3.486 7.324 1.00 98.00 92 PHE A O 1
ATOM 649 N N . ALA A 1 93 ? -1.029 5.151 6.728 1.00 98.50 93 ALA A N 1
ATOM 650 C CA . ALA A 1 93 ? -0.910 5.682 8.086 1.00 98.50 93 ALA A CA 1
ATOM 651 C C . ALA A 1 93 ? -2.235 6.233 8.665 1.00 98.50 93 ALA A C 1
ATOM 653 O O . ALA A 1 93 ? -2.616 5.809 9.764 1.00 98.50 93 ALA A O 1
ATOM 654 N N . PRO A 1 94 ? -2.999 7.110 7.978 1.00 98.19 94 PRO A N 1
ATOM 655 C CA . PRO A 1 94 ? -4.253 7.650 8.503 1.00 98.19 94 PRO A CA 1
ATOM 656 C C . PRO A 1 94 ? -5.321 6.595 8.848 1.00 98.19 94 PRO A C 1
ATOM 658 O O . PRO A 1 94 ? -5.830 6.634 9.975 1.00 98.19 94 PRO A O 1
ATOM 661 N N . PRO A 1 95 ? -5.685 5.634 7.968 1.00 98.06 95 PRO A N 1
ATOM 662 C CA . PRO A 1 95 ? -6.704 4.642 8.308 1.00 98.06 95 PRO A CA 1
ATOM 663 C C . PRO A 1 95 ? -6.274 3.752 9.476 1.00 98.06 95 PRO A C 1
ATOM 665 O O . PRO A 1 95 ? -7.090 3.492 10.359 1.00 98.06 95 PRO A O 1
ATOM 668 N N . SER A 1 96 ? -4.998 3.362 9.550 1.00 98.38 96 SER A N 1
ATOM 669 C CA . SER A 1 96 ? -4.464 2.562 10.662 1.00 98.38 96 SER A CA 1
ATOM 670 C C . SER A 1 96 ? -4.510 3.328 11.988 1.00 98.38 96 SER A C 1
ATOM 672 O O . SER A 1 96 ? -4.946 2.791 13.009 1.00 98.38 96 SER A O 1
ATOM 674 N N . PHE A 1 97 ? -4.168 4.620 11.969 1.00 98.50 97 PHE A N 1
ATOM 675 C CA . PHE A 1 97 ? -4.307 5.514 13.120 1.00 98.50 97 PHE A CA 1
ATOM 676 C C . PHE A 1 97 ? -5.753 5.586 13.626 1.00 98.50 97 PHE A C 1
ATOM 678 O O . PHE A 1 97 ? -6.021 5.358 14.812 1.00 98.50 97 PHE A O 1
ATOM 685 N N . PHE A 1 98 ? -6.711 5.867 12.738 1.00 98.25 98 PHE A N 1
ATOM 686 C CA . PHE A 1 98 ? -8.116 5.956 13.130 1.00 98.25 98 PHE A CA 1
ATOM 687 C C . PHE A 1 98 ? -8.682 4.597 13.556 1.00 98.25 98 PHE A C 1
ATOM 689 O O . PHE A 1 98 ? -9.447 4.543 14.523 1.00 98.25 98 PHE A O 1
ATOM 696 N N . ALA A 1 99 ? -8.264 3.499 12.924 1.00 97.31 99 ALA A N 1
ATOM 697 C CA . ALA A 1 99 ? -8.668 2.147 13.292 1.00 97.31 99 ALA A CA 1
ATOM 698 C C . ALA A 1 99 ? -8.268 1.807 14.734 1.00 97.31 99 ALA A C 1
ATOM 700 O O . ALA A 1 99 ? -9.099 1.293 15.485 1.00 97.31 99 ALA A O 1
ATOM 701 N N . VAL A 1 100 ? -7.062 2.180 15.184 1.00 96.75 100 VAL A N 1
ATOM 702 C CA . VAL A 1 100 ? -6.667 2.019 16.596 1.00 96.75 100 VAL A CA 1
ATOM 703 C C . VAL A 1 100 ? -7.580 2.817 17.525 1.00 96.75 100 VAL A C 1
ATOM 705 O O . VAL A 1 100 ? -8.042 2.287 18.537 1.00 96.75 100 VAL A O 1
ATOM 708 N N . LEU A 1 101 ? -7.909 4.066 17.184 1.00 95.44 101 LEU A N 1
ATOM 709 C CA . LEU A 1 101 ? -8.800 4.893 18.008 1.00 95.44 101 LEU A CA 1
ATOM 710 C C . LEU A 1 101 ? -10.235 4.339 18.082 1.00 95.44 101 LEU A C 1
ATOM 712 O O . LEU A 1 101 ? -10.913 4.517 19.103 1.00 95.44 101 LEU A O 1
ATOM 716 N N . VAL A 1 102 ? -10.702 3.681 17.017 1.00 95.00 102 VAL A N 1
ATOM 717 C CA . VAL A 1 102 ? -12.036 3.068 16.927 1.00 95.00 102 VAL A CA 1
ATOM 718 C C . VAL A 1 102 ? -12.093 1.722 17.646 1.00 95.00 102 VAL A C 1
ATOM 720 O O . VAL A 1 102 ? -13.023 1.492 18.425 1.00 95.00 102 VAL A O 1
ATOM 723 N N . LEU A 1 103 ? -11.131 0.839 17.371 1.00 94.12 103 LEU A N 1
ATOM 724 C CA . LEU A 1 103 ? -11.141 -0.567 17.782 1.00 94.12 103 LEU A CA 1
ATOM 725 C C . LEU A 1 103 ? -10.445 -0.799 19.123 1.00 94.12 103 LEU A C 1
ATOM 727 O O . LEU A 1 103 ? -10.796 -1.745 19.825 1.00 94.12 103 LEU A O 1
ATOM 731 N N . ARG A 1 104 ? -9.499 0.073 19.500 1.00 92.75 104 ARG A N 1
ATOM 732 C CA . ARG A 1 104 ? -8.671 -0.032 20.717 1.00 92.75 104 ARG A CA 1
ATOM 733 C C . ARG A 1 104 ? -7.920 -1.364 20.822 1.00 92.75 104 ARG A C 1
ATOM 735 O O . ARG A 1 104 ? -7.759 -1.904 21.912 1.00 92.75 104 ARG A O 1
ATOM 742 N N . ARG A 1 105 ? -7.511 -1.893 19.670 1.00 94.44 105 ARG A N 1
ATOM 743 C CA . ARG A 1 105 ? -6.866 -3.197 19.490 1.00 94.44 105 ARG A CA 1
ATOM 744 C C . ARG A 1 105 ? -5.644 -3.051 18.578 1.00 94.44 105 ARG A C 1
ATOM 746 O O . ARG A 1 105 ? -5.737 -3.379 17.397 1.00 94.44 105 ARG A O 1
ATOM 753 N N . PRO A 1 106 ? -4.555 -2.424 19.058 1.00 95.56 106 PRO A N 1
ATOM 754 C CA . PRO A 1 106 ? -3.421 -2.066 18.211 1.00 95.56 106 PRO A CA 1
ATOM 755 C C . PRO A 1 106 ? -2.761 -3.264 17.528 1.00 95.56 106 PRO A C 1
ATOM 757 O O . PRO A 1 106 ? -2.386 -3.137 16.367 1.00 95.56 106 PRO A O 1
ATOM 760 N N . VAL A 1 107 ? -2.667 -4.421 18.192 1.00 96.38 107 VAL A N 1
ATOM 761 C CA . VAL A 1 107 ? -2.026 -5.607 17.601 1.00 96.38 107 VAL A CA 1
ATOM 762 C C . VAL A 1 107 ? -2.897 -6.176 16.489 1.00 96.38 107 VAL A C 1
ATOM 764 O O . VAL A 1 107 ? -2.399 -6.440 15.399 1.00 96.38 107 VAL A O 1
ATOM 767 N N . THR A 1 108 ? -4.209 -6.292 16.720 1.00 96.50 108 THR A N 1
ATOM 768 C CA . THR A 1 108 ? -5.145 -6.716 15.667 1.00 96.50 108 THR A CA 1
ATOM 769 C C . THR A 1 108 ? -5.127 -5.747 14.482 1.00 96.50 108 THR A C 1
ATOM 771 O O . THR A 1 108 ? -5.120 -6.189 13.339 1.00 96.50 108 THR A O 1
ATOM 774 N N . VAL A 1 109 ? -5.103 -4.430 14.729 1.00 97.38 109 VAL A N 1
ATOM 775 C CA . VAL A 1 109 ? -5.057 -3.426 13.651 1.00 97.38 109 VAL A CA 1
ATOM 776 C C . VAL A 1 109 ? -3.760 -3.531 12.853 1.00 97.38 109 VAL A C 1
ATOM 778 O O . VAL A 1 109 ? -3.825 -3.524 11.629 1.00 97.38 109 VAL A O 1
ATOM 781 N N . ALA A 1 110 ? -2.610 -3.671 13.519 1.00 97.81 110 ALA A N 1
ATOM 782 C CA . ALA A 1 110 ? -1.329 -3.861 12.841 1.00 97.81 110 ALA A CA 1
ATOM 783 C C . ALA A 1 110 ? -1.341 -5.128 11.977 1.00 97.81 110 ALA A C 1
ATOM 785 O O . ALA A 1 110 ? -0.979 -5.065 10.807 1.00 97.81 110 ALA A O 1
ATOM 786 N N . ALA A 1 111 ? -1.826 -6.248 12.525 1.00 97.62 111 ALA A N 1
ATOM 787 C CA . ALA A 1 111 ? -1.937 -7.506 11.796 1.00 97.62 111 ALA A CA 1
ATOM 788 C C . ALA A 1 111 ? -2.815 -7.359 10.547 1.00 97.62 111 ALA A C 1
ATOM 790 O O . ALA A 1 111 ? -2.371 -7.682 9.452 1.00 97.62 111 ALA A O 1
ATOM 791 N N . VAL A 1 112 ? -4.030 -6.815 10.688 1.00 97.56 112 VAL A N 1
ATOM 792 C CA . VAL A 1 112 ? -4.938 -6.600 9.551 1.00 97.56 112 VAL A CA 1
ATOM 793 C C . VAL A 1 112 ? -4.303 -5.681 8.511 1.00 97.56 112 VAL A C 1
ATOM 795 O O . VAL A 1 112 ? -4.314 -6.020 7.338 1.00 97.56 112 VAL A O 1
ATOM 798 N N . ALA A 1 113 ? -3.727 -4.549 8.912 1.00 97.06 113 ALA A N 1
ATOM 799 C CA . ALA A 1 113 ? -3.191 -3.575 7.966 1.00 97.06 113 ALA A CA 1
ATOM 800 C C . ALA A 1 113 ? -1.956 -4.092 7.205 1.00 97.06 113 ALA A C 1
ATOM 802 O O . ALA A 1 113 ? -1.847 -3.866 6.002 1.00 97.06 113 ALA A O 1
ATOM 803 N N . VAL A 1 114 ? -1.062 -4.831 7.872 1.00 96.94 114 VAL A N 1
ATOM 804 C CA . VAL A 1 114 ? 0.098 -5.468 7.222 1.00 96.94 114 VAL A CA 1
ATOM 805 C C . VAL A 1 114 ? -0.347 -6.595 6.289 1.00 96.94 114 VAL A C 1
ATOM 807 O O . VAL A 1 114 ? 0.142 -6.686 5.168 1.00 96.94 114 VAL A O 1
ATOM 810 N N . LEU A 1 115 ? -1.309 -7.425 6.702 1.00 96.56 115 LEU A N 1
ATOM 811 C CA . LEU A 1 115 ? -1.857 -8.471 5.833 1.00 96.56 115 LEU A CA 1
ATOM 812 C C . LEU A 1 115 ? -2.597 -7.888 4.628 1.00 96.56 115 LEU A C 1
ATOM 814 O O . LEU A 1 115 ? -2.488 -8.435 3.535 1.00 96.56 115 LEU A O 1
ATOM 818 N N . SER A 1 116 ? -3.297 -6.764 4.801 1.00 95.50 116 SER A N 1
ATOM 819 C CA . SER A 1 116 ? -3.919 -6.037 3.695 1.00 95.50 116 SER A CA 1
ATOM 820 C C . SER A 1 116 ? -2.893 -5.544 2.679 1.00 95.50 116 SER A C 1
ATOM 822 O O . SER A 1 116 ? -3.210 -5.555 1.498 1.00 95.50 116 SER A O 1
ATOM 824 N N . SER A 1 117 ? -1.681 -5.156 3.105 1.00 95.19 117 SER A N 1
ATOM 825 C CA . SER A 1 117 ? -0.589 -4.822 2.178 1.00 95.19 117 SER A CA 1
ATOM 826 C C . SER A 1 117 ? -0.271 -6.008 1.263 1.00 95.19 117 SER A C 1
ATOM 828 O O . SER A 1 117 ? -0.391 -5.897 0.049 1.00 95.19 117 SER A O 1
ATOM 830 N N . GLY A 1 118 ? 0.003 -7.183 1.842 1.00 92.38 118 GLY A N 1
ATOM 831 C CA . GLY A 1 118 ? 0.264 -8.391 1.056 1.00 92.38 118 GLY A CA 1
ATOM 832 C C . GLY A 1 118 ? -0.918 -8.802 0.173 1.00 92.38 118 GLY A C 1
ATOM 833 O O . GLY A 1 118 ? -0.724 -9.181 -0.974 1.00 92.38 118 GLY A O 1
ATOM 834 N N . LEU A 1 119 ? -2.154 -8.692 0.669 1.00 93.38 119 LEU A N 1
ATOM 835 C CA . LEU A 1 119 ? -3.344 -9.008 -0.123 1.00 93.38 119 LEU A CA 1
ATOM 836 C C . LEU A 1 119 ? -3.526 -8.051 -1.310 1.00 93.38 119 LEU A C 1
ATOM 838 O O . LEU A 1 119 ? -3.929 -8.491 -2.379 1.00 93.38 119 LEU A O 1
ATOM 842 N N . ILE A 1 120 ? -3.242 -6.761 -1.133 1.00 92.69 120 ILE A N 1
ATOM 843 C CA . ILE A 1 120 ? -3.309 -5.770 -2.212 1.00 92.69 120 ILE A CA 1
ATOM 844 C C . ILE A 1 120 ? -2.288 -6.098 -3.297 1.00 92.69 120 ILE A C 1
ATOM 846 O O . ILE A 1 120 ? -2.663 -6.161 -4.462 1.00 92.69 120 ILE A O 1
ATOM 850 N N . GLU A 1 121 ? -1.042 -6.367 -2.913 1.00 91.19 121 GLU A N 1
ATOM 851 C CA . GLU A 1 121 ? 0.018 -6.756 -3.847 1.00 91.19 121 GLU A CA 1
ATOM 852 C C . GLU A 1 121 ? -0.324 -8.060 -4.578 1.00 91.19 121 GLU A C 1
ATOM 854 O O . GLU A 1 121 ? -0.105 -8.176 -5.778 1.00 91.19 121 GLU A O 1
ATOM 859 N N . LEU A 1 122 ? -0.940 -9.027 -3.889 1.00 89.19 122 LEU A N 1
ATOM 860 C CA . LEU A 1 122 ? -1.405 -10.268 -4.507 1.00 89.19 122 LEU A CA 1
ATOM 861 C C . LEU A 1 122 ? -2.514 -10.007 -5.535 1.00 89.19 122 LEU A C 1
ATOM 863 O O . LEU A 1 122 ? -2.460 -10.529 -6.643 1.00 89.19 122 LEU A O 1
ATOM 867 N N . ILE A 1 123 ? -3.500 -9.173 -5.187 1.00 88.50 123 ILE A N 1
ATOM 868 C CA . ILE A 1 123 ? -4.576 -8.778 -6.109 1.00 88.50 123 ILE A CA 1
ATOM 869 C C . ILE A 1 123 ? -4.005 -8.022 -7.314 1.00 88.50 123 ILE A C 1
ATOM 871 O O . ILE A 1 123 ? -4.503 -8.191 -8.423 1.00 88.50 123 ILE A O 1
ATOM 875 N N . GLN A 1 124 ? -2.980 -7.193 -7.116 1.00 86.62 124 GLN A N 1
ATOM 876 C CA . GLN A 1 124 ? -2.305 -6.491 -8.205 1.00 86.62 124 GLN A CA 1
ATOM 877 C C . GLN A 1 124 ? -1.485 -7.444 -9.080 1.00 86.62 124 GLN A C 1
ATOM 879 O O . GLN A 1 124 ? -1.513 -7.288 -10.293 1.00 86.62 124 GLN A O 1
ATOM 884 N N . ALA A 1 125 ? -0.819 -8.445 -8.493 1.00 82.56 125 ALA A N 1
ATOM 885 C CA . ALA A 1 125 ? -0.086 -9.466 -9.237 1.00 82.56 125 ALA A CA 1
ATOM 886 C C . ALA A 1 125 ? -1.025 -10.327 -10.093 1.00 82.56 125 ALA A C 1
ATOM 888 O O . ALA A 1 125 ? -0.783 -10.511 -11.279 1.00 82.56 125 ALA A O 1
ATOM 889 N N . GLU A 1 126 ? -2.097 -10.863 -9.507 1.00 81.81 126 GLU A N 1
ATOM 890 C CA . GLU A 1 126 ? -3.026 -11.761 -10.210 1.00 81.81 126 GLU A CA 1
ATOM 891 C C . GLU A 1 126 ? -4.009 -11.014 -11.120 1.00 81.81 126 GLU A C 1
ATOM 893 O O . GLU A 1 126 ? -4.519 -11.564 -12.099 1.00 81.81 126 GLU A O 1
ATOM 898 N N . GLY A 1 127 ? -4.318 -9.764 -10.786 1.00 71.50 127 GLY A N 1
ATOM 899 C CA . GLY A 1 127 ? -5.243 -8.940 -11.540 1.00 71.50 127 GLY A CA 1
ATOM 900 C C . GLY A 1 127 ? -4.596 -8.374 -12.799 1.00 71.50 127 GLY A C 1
ATOM 901 O O . GLY A 1 127 ? -3.493 -7.841 -12.764 1.00 71.50 127 GLY A O 1
ATOM 902 N N . ALA A 1 128 ? -5.344 -8.340 -13.904 1.00 63.16 128 ALA A N 1
ATOM 903 C CA . ALA A 1 128 ? -5.007 -7.532 -15.081 1.00 63.16 128 ALA A CA 1
ATOM 904 C C . ALA A 1 128 ? -5.215 -6.021 -14.811 1.00 63.16 128 ALA A C 1
ATOM 906 O O . ALA A 1 128 ? -5.822 -5.306 -15.602 1.00 63.16 128 ALA A O 1
ATOM 907 N N . MET A 1 129 ? -4.754 -5.540 -13.652 1.00 63.28 129 MET A N 1
ATOM 908 C CA . MET A 1 129 ? -4.884 -4.162 -13.168 1.00 63.28 129 MET A CA 1
ATOM 909 C C . MET A 1 129 ? -3.841 -3.228 -13.804 1.00 63.28 129 MET A C 1
ATOM 911 O O . MET A 1 129 ? -3.801 -2.049 -13.462 1.00 63.28 129 MET A O 1
ATOM 915 N N . GLY A 1 130 ? -2.965 -3.752 -14.671 1.00 60.28 130 GLY A N 1
ATOM 916 C CA . GLY A 1 130 ? -1.884 -2.988 -15.296 1.00 60.28 130 GLY A CA 1
ATOM 917 C C . GLY A 1 130 ? -0.834 -2.490 -14.299 1.00 60.28 130 GLY A C 1
ATOM 918 O O . GLY A 1 130 ? -0.140 -1.516 -14.571 1.00 60.28 130 GLY A O 1
ATOM 919 N N . ARG A 1 131 ? -0.704 -3.143 -13.137 1.00 66.69 131 ARG A N 1
ATOM 920 C CA . ARG A 1 131 ? 0.302 -2.846 -12.108 1.00 66.69 131 ARG A CA 1
ATOM 921 C C . ARG A 1 131 ? 1.040 -4.132 -11.757 1.00 66.69 131 ARG A C 1
ATOM 923 O O . ARG A 1 131 ? 0.396 -5.141 -11.509 1.00 66.69 131 ARG A O 1
ATOM 930 N N . ALA A 1 132 ? 2.369 -4.092 -11.740 1.00 72.00 132 ALA A N 1
ATOM 931 C CA . ALA A 1 132 ? 3.162 -5.190 -11.196 1.00 72.00 132 ALA A CA 1
ATOM 932 C C . ALA A 1 132 ? 3.200 -5.072 -9.668 1.00 72.00 132 ALA A C 1
ATOM 934 O O . ALA A 1 132 ? 3.320 -3.962 -9.148 1.00 72.00 132 ALA A O 1
ATOM 935 N N . CYS A 1 133 ? 3.120 -6.204 -8.974 1.00 84.62 133 CYS A N 1
ATOM 936 C CA . CYS A 1 133 ? 3.416 -6.270 -7.543 1.00 84.62 133 CYS A CA 1
ATOM 937 C C . CYS A 1 133 ? 4.870 -5.856 -7.292 1.00 84.62 133 CYS A C 1
ATOM 939 O O . CYS A 1 133 ? 5.738 -6.178 -8.107 1.00 84.62 133 CYS A O 1
ATOM 941 N N . SER A 1 134 ? 5.148 -5.173 -6.179 1.00 87.25 134 SER A N 1
ATOM 942 C CA . SER A 1 134 ? 6.515 -4.825 -5.774 1.00 87.25 134 SER A CA 1
ATOM 943 C C . SER A 1 134 ? 6.734 -5.001 -4.276 1.00 87.25 134 SER A C 1
ATOM 945 O O . SER A 1 134 ? 5.976 -4.513 -3.435 1.00 87.25 134 SER A O 1
ATOM 947 N N . ALA A 1 135 ? 7.855 -5.630 -3.922 1.00 89.88 135 ALA A N 1
ATOM 948 C CA . ALA A 1 135 ? 8.321 -5.736 -2.545 1.00 89.88 135 ALA A CA 1
ATOM 949 C C . ALA A 1 135 ? 8.499 -4.357 -1.887 1.00 89.88 135 ALA A C 1
ATOM 951 O O . ALA A 1 135 ? 8.264 -4.216 -0.683 1.00 89.88 135 ALA A O 1
ATOM 952 N N . THR A 1 136 ? 8.860 -3.330 -2.663 1.00 90.88 136 THR A N 1
ATOM 953 C CA . THR A 1 136 ? 8.975 -1.953 -2.163 1.00 90.88 136 THR A CA 1
ATOM 954 C C . THR A 1 136 ? 7.623 -1.404 -1.715 1.00 90.88 136 THR A C 1
ATOM 956 O O . THR A 1 136 ? 7.530 -0.838 -0.623 1.00 90.88 136 THR A O 1
ATOM 959 N N . ASP A 1 137 ? 6.568 -1.618 -2.502 1.00 91.69 137 ASP A N 1
ATOM 960 C CA . ASP A 1 137 ? 5.215 -1.154 -2.183 1.00 91.69 137 ASP A CA 1
ATOM 961 C C . ASP A 1 137 ? 4.612 -1.949 -1.014 1.00 91.69 137 ASP A C 1
ATOM 963 O O . ASP A 1 137 ? 4.059 -1.350 -0.081 1.00 91.69 137 ASP A O 1
ATOM 967 N N . LEU A 1 138 ? 4.853 -3.267 -0.965 1.00 93.56 138 LEU A N 1
ATOM 968 C CA . LEU A 1 138 ? 4.485 -4.121 0.167 1.00 93.56 138 LEU A CA 1
ATOM 969 C C . LEU A 1 138 ? 5.037 -3.570 1.489 1.00 93.56 138 LEU A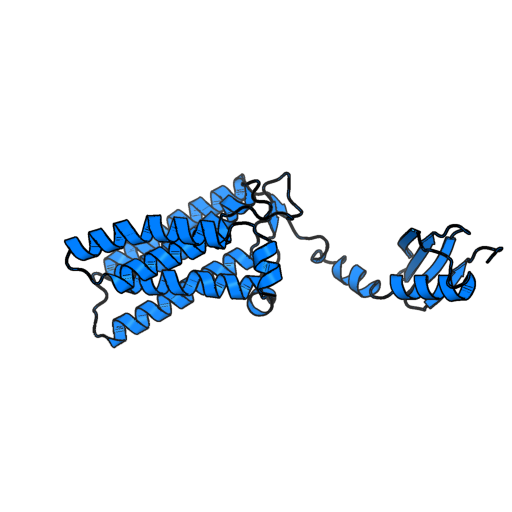 C 1
ATOM 971 O O . LEU A 1 138 ? 4.301 -3.417 2.477 1.00 93.56 138 LEU A O 1
ATOM 975 N N . VAL A 1 139 ? 6.343 -3.278 1.512 1.00 95.50 139 VAL A N 1
ATOM 976 C CA . VAL A 1 139 ? 7.043 -2.766 2.696 1.00 95.50 139 VAL A CA 1
ATOM 977 C C . VAL A 1 139 ? 6.593 -1.343 3.017 1.00 95.50 139 VAL A C 1
ATOM 979 O O . VAL A 1 139 ? 6.311 -1.061 4.179 1.00 95.50 139 VAL A O 1
ATOM 982 N N . ALA A 1 140 ? 6.438 -0.468 2.022 1.00 95.81 140 ALA A N 1
ATOM 983 C CA . ALA A 1 140 ? 5.963 0.903 2.207 1.00 95.81 140 ALA A CA 1
ATOM 984 C C . ALA A 1 140 ? 4.581 0.968 2.874 1.00 95.81 140 ALA A C 1
ATOM 986 O O . ALA A 1 140 ? 4.396 1.656 3.884 1.00 95.81 140 ALA A O 1
ATOM 987 N N . ASN A 1 141 ? 3.623 0.192 2.369 1.00 96.81 141 ASN A N 1
ATOM 988 C CA . ASN A 1 141 ? 2.280 0.075 2.934 1.00 96.81 141 ASN A CA 1
ATOM 989 C C . ASN A 1 141 ? 2.322 -0.435 4.386 1.00 96.81 141 ASN A C 1
ATOM 991 O O . ASN A 1 141 ? 1.682 0.136 5.277 1.00 96.81 141 ASN A O 1
ATOM 995 N N . ALA A 1 142 ? 3.124 -1.473 4.656 1.00 97.00 142 ALA A N 1
ATOM 996 C CA . ALA A 1 142 ? 3.312 -2.013 6.002 1.00 97.00 142 ALA A CA 1
ATOM 997 C C . ALA A 1 142 ? 3.952 -0.984 6.953 1.00 97.00 142 ALA A C 1
ATOM 999 O O . ALA A 1 142 ? 3.499 -0.822 8.087 1.00 97.00 142 ALA A O 1
ATOM 1000 N N . THR A 1 143 ? 4.957 -0.233 6.497 1.00 97.56 143 THR A N 1
ATOM 1001 C CA . THR A 1 143 ? 5.583 0.854 7.260 1.00 97.56 143 THR A CA 1
ATOM 1002 C C . THR A 1 143 ? 4.571 1.948 7.596 1.00 97.56 143 THR A C 1
ATOM 1004 O O . THR A 1 143 ? 4.451 2.324 8.765 1.00 97.56 143 THR A O 1
ATOM 1007 N N . GLY A 1 144 ? 3.788 2.412 6.617 1.00 97.88 144 GLY A N 1
ATOM 1008 C CA . GLY A 1 144 ? 2.704 3.373 6.836 1.00 97.88 144 GLY A CA 1
ATOM 1009 C C . GLY A 1 144 ? 1.697 2.882 7.870 1.00 97.88 144 GLY A C 1
ATOM 1010 O O . GLY A 1 144 ? 1.372 3.597 8.821 1.00 97.88 144 GLY A O 1
ATOM 1011 N N . ALA A 1 145 ? 1.266 1.626 7.750 1.00 98.12 145 ALA A N 1
ATOM 1012 C CA . ALA A 1 145 ? 0.357 1.003 8.700 1.00 98.12 145 ALA A CA 1
ATOM 1013 C C . ALA A 1 145 ? 0.910 1.019 10.132 1.00 98.12 145 ALA A C 1
ATOM 1015 O O . ALA A 1 145 ? 0.224 1.470 11.053 1.00 98.12 145 ALA A O 1
ATOM 1016 N N . LEU A 1 146 ? 2.159 0.585 10.326 1.00 98.38 146 LEU A N 1
ATOM 1017 C CA . LEU A 1 146 ? 2.806 0.549 11.639 1.00 98.38 146 LEU A CA 1
ATOM 1018 C C . LEU A 1 146 ? 2.984 1.949 12.243 1.00 98.38 146 LEU A C 1
ATOM 1020 O O . LEU A 1 146 ? 2.713 2.130 13.433 1.00 98.38 146 LEU A O 1
ATOM 1024 N N . ILE A 1 147 ? 3.352 2.950 11.435 1.00 98.50 147 ILE A N 1
ATOM 1025 C CA . ILE A 1 147 ? 3.419 4.359 11.863 1.00 98.50 147 ILE A CA 1
ATOM 1026 C C . ILE A 1 147 ? 2.041 4.836 12.336 1.00 98.50 147 ILE A C 1
ATOM 1028 O O . ILE A 1 147 ? 1.913 5.416 13.419 1.00 98.50 147 ILE A O 1
ATOM 1032 N N . GLY A 1 148 ? 0.993 4.550 11.561 1.00 98.44 148 GLY A N 1
ATOM 1033 C CA . GLY A 1 148 ? -0.384 4.875 11.918 1.00 98.44 148 GLY A CA 1
ATOM 1034 C C . GLY A 1 148 ? -0.816 4.229 13.235 1.00 98.44 148 GLY A C 1
ATOM 1035 O O . GLY A 1 148 ? -1.334 4.912 14.124 1.00 98.44 148 GLY A O 1
ATOM 1036 N N . VAL A 1 149 ? -0.552 2.928 13.402 1.00 98.31 149 VAL A N 1
ATOM 1037 C CA . VAL A 1 149 ? -0.847 2.200 14.645 1.00 98.31 149 VAL A CA 1
ATOM 1038 C C . VAL A 1 149 ? -0.118 2.822 15.832 1.00 98.31 149 VAL A C 1
ATOM 1040 O O . VAL A 1 149 ? -0.757 3.103 16.849 1.00 98.31 149 VAL A O 1
ATOM 1043 N N . ALA A 1 150 ? 1.184 3.088 15.702 1.00 98.00 150 ALA A N 1
ATOM 1044 C CA . ALA A 1 150 ? 1.983 3.710 16.752 1.00 98.00 150 ALA A CA 1
ATOM 1045 C C . ALA A 1 150 ? 1.407 5.076 17.161 1.00 98.00 150 ALA A C 1
ATOM 1047 O O . ALA A 1 150 ? 1.175 5.322 18.348 1.00 98.00 150 ALA A O 1
ATOM 1048 N N . GLY A 1 151 ? 1.064 5.927 16.189 1.00 97.81 151 GLY A N 1
ATOM 1049 C CA . GLY A 1 151 ? 0.403 7.206 16.448 1.00 97.81 151 GLY A CA 1
ATOM 1050 C C . GLY A 1 151 ? -0.933 7.041 17.181 1.00 97.81 151 GLY A C 1
ATOM 1051 O O . GLY A 1 151 ? -1.227 7.777 18.126 1.00 97.81 151 GLY A O 1
ATOM 1052 N N . GLY A 1 152 ? -1.734 6.042 16.799 1.00 96.62 152 GLY A N 1
ATOM 1053 C CA . GLY A 1 152 ? -3.020 5.746 17.431 1.00 96.62 152 GLY A CA 1
ATOM 1054 C C . GLY A 1 152 ? -2.866 5.291 18.885 1.00 96.62 152 GLY A C 1
ATOM 1055 O O . GLY A 1 152 ? -3.638 5.714 19.752 1.00 96.62 152 GLY A O 1
ATOM 1056 N N . VAL A 1 153 ? -1.839 4.483 19.170 1.00 95.38 153 VAL A N 1
ATOM 1057 C CA . VAL A 1 153 ? -1.483 4.033 20.525 1.00 95.38 153 VAL A CA 1
ATOM 1058 C C . VAL A 1 153 ? -1.066 5.213 21.392 1.00 95.38 153 VAL A C 1
ATOM 1060 O O . VAL A 1 153 ? -1.677 5.430 22.442 1.00 95.38 153 VAL A O 1
ATOM 1063 N N . VAL A 1 154 ? -0.102 6.020 20.932 1.00 96.12 154 VAL A N 1
ATOM 1064 C CA . VAL A 1 154 ? 0.365 7.229 21.637 1.00 96.12 154 VAL A CA 1
ATOM 1065 C C . VAL A 1 154 ? -0.817 8.141 21.954 1.00 96.12 154 VAL A C 1
ATOM 1067 O O . VAL A 1 154 ? -0.975 8.629 23.074 1.00 96.12 154 VAL A O 1
ATOM 1070 N N . ARG A 1 155 ? -1.715 8.315 20.982 1.00 95.12 155 ARG A N 1
ATOM 1071 C CA . ARG A 1 155 ? -2.878 9.187 21.107 1.00 95.12 155 ARG A CA 1
ATOM 1072 C C . ARG A 1 155 ? -3.972 8.658 22.036 1.00 95.12 155 ARG A C 1
ATOM 1074 O O . ARG A 1 155 ? -4.717 9.459 22.616 1.00 95.12 155 ARG A O 1
ATOM 1081 N N . SER A 1 156 ? -4.119 7.338 22.135 1.00 92.56 156 SER A N 1
ATOM 1082 C CA . SER A 1 156 ? -5.015 6.689 23.096 1.00 92.56 156 SER A CA 1
ATOM 1083 C C . SER A 1 156 ? -4.456 6.811 24.511 1.00 92.56 156 SER A C 1
ATOM 1085 O O . SER A 1 156 ? -5.187 7.192 25.427 1.00 92.56 156 SER A O 1
ATOM 1087 N N . HIS A 1 157 ? -3.152 6.566 24.664 1.00 90.62 157 HIS A N 1
ATOM 1088 C CA . HIS A 1 157 ? -2.457 6.646 25.942 1.00 90.62 157 HIS A CA 1
ATOM 1089 C C . HIS A 1 157 ? -2.486 8.069 26.517 1.00 90.62 157 HIS A C 1
ATOM 1091 O O . HIS A 1 157 ? -2.884 8.254 27.663 1.00 90.62 157 HIS A O 1
ATOM 1097 N N . SER A 1 158 ? -2.224 9.094 25.695 1.00 92.50 158 SER A N 1
ATOM 1098 C CA . SER A 1 158 ? -2.269 10.502 26.126 1.00 92.50 158 SER A CA 1
ATOM 1099 C C . SER A 1 158 ? -3.654 10.998 26.555 1.00 92.50 158 SER A C 1
ATOM 1101 O O . SER A 1 158 ? -3.769 12.042 27.189 1.00 92.50 158 SER A O 1
ATOM 1103 N N . ARG A 1 159 ? -4.726 10.260 26.236 1.00 90.19 159 ARG A N 1
ATOM 1104 C CA . ARG A 1 159 ? -6.091 10.542 26.710 1.00 90.19 159 ARG A CA 1
ATOM 1105 C C . ARG A 1 159 ? -6.538 9.671 27.881 1.00 90.19 159 ARG A C 1
ATOM 1107 O O . ARG A 1 159 ? -7.735 9.643 28.162 1.00 90.19 159 ARG A O 1
ATOM 1114 N N . GLY A 1 160 ? -5.622 8.941 28.519 1.00 82.12 160 GLY A N 1
ATOM 1115 C CA . GLY A 1 160 ? -5.946 8.044 29.632 1.00 82.12 160 GLY A CA 1
ATOM 1116 C C . GLY A 1 160 ? -6.923 6.936 29.236 1.00 82.12 160 GLY A C 1
ATOM 1117 O O . GLY A 1 160 ? -7.658 6.415 30.069 1.00 82.12 160 GLY A O 1
ATOM 1118 N N . ARG A 1 161 ? -7.001 6.600 27.941 1.00 77.62 161 ARG A N 1
ATOM 1119 C CA . ARG A 1 161 ? -7.863 5.520 27.469 1.00 77.62 161 ARG A CA 1
ATOM 1120 C C . ARG A 1 161 ? -7.108 4.216 27.626 1.00 77.62 161 ARG A C 1
ATOM 1122 O O . ARG A 1 161 ? -6.217 3.927 26.829 1.00 77.62 161 ARG A O 1
ATOM 1129 N N . GLU A 1 162 ? -7.495 3.436 28.628 1.00 68.50 162 GLU A N 1
ATOM 1130 C CA . GLU A 1 162 ? -6.983 2.082 28.802 1.00 68.50 162 GLU A CA 1
ATOM 1131 C C . GLU A 1 162 ? -7.211 1.262 27.525 1.00 68.50 162 GLU A C 1
ATOM 1133 O O . GLU A 1 162 ? -8.317 1.212 26.968 1.00 68.50 162 GLU A O 1
ATOM 1138 N N . ALA A 1 163 ? -6.138 0.632 27.043 1.00 61.69 163 ALA A N 1
ATOM 1139 C CA . ALA A 1 163 ? -6.209 -0.353 25.977 1.00 61.69 163 ALA A CA 1
ATOM 1140 C C . ALA A 1 163 ? -6.982 -1.566 26.513 1.00 61.69 163 ALA A C 1
ATOM 1142 O O . ALA A 1 163 ? -6.453 -2.399 27.252 1.00 61.69 163 ALA A O 1
ATOM 1143 N N . GLY A 1 164 ? -8.279 -1.623 26.207 1.00 65.56 164 GLY A N 1
ATOM 1144 C CA . GLY A 1 164 ? -9.158 -2.675 26.703 1.00 65.56 164 GLY A CA 1
ATOM 1145 C C . GLY A 1 164 ? -8.630 -4.063 26.335 1.00 65.56 164 GLY A C 1
ATOM 1146 O O . GLY A 1 164 ? -8.315 -4.325 25.180 1.00 65.56 164 GLY A O 1
ATOM 1147 N N . ARG A 1 165 ? -8.566 -4.965 27.324 1.00 80.12 165 ARG A N 1
ATOM 1148 C CA . ARG A 1 165 ? -8.218 -6.394 27.169 1.00 80.12 165 ARG A CA 1
ATOM 1149 C C . ARG A 1 165 ? -6.970 -6.650 26.300 1.00 80.12 165 ARG A C 1
ATOM 1151 O O . ARG A 1 165 ? -7.004 -7.539 25.451 1.00 80.12 165 ARG A O 1
ATOM 1158 N N . TRP A 1 166 ? -5.866 -5.940 26.550 1.00 85.94 166 TRP A N 1
ATOM 1159 C CA . TRP A 1 166 ? -4.601 -6.081 25.804 1.00 85.94 166 TRP A CA 1
ATOM 1160 C C . TRP A 1 166 ? -4.148 -7.540 25.604 1.00 85.94 166 TRP A C 1
ATOM 1162 O O . TRP A 1 166 ? -3.739 -7.904 24.511 1.00 85.94 166 TRP A O 1
ATOM 1172 N N . LYS A 1 167 ? -4.313 -8.412 26.613 1.00 90.00 167 LYS A N 1
ATOM 1173 C CA . LYS A 1 167 ? -3.983 -9.848 26.503 1.00 90.00 167 LYS A CA 1
ATOM 1174 C C . LYS A 1 167 ? -4.757 -10.543 25.380 1.00 90.00 167 LYS A C 1
ATOM 1176 O O . LYS A 1 167 ? -4.204 -11.353 24.648 1.00 90.00 167 LYS A O 1
ATOM 1181 N N . SER A 1 168 ? -6.045 -10.221 25.247 1.00 90.00 168 SER A N 1
ATOM 1182 C CA . SER A 1 168 ? -6.898 -10.781 24.200 1.00 90.00 168 SER A CA 1
ATOM 1183 C C . SER A 1 168 ? -6.540 -10.211 22.832 1.00 90.00 168 SER A C 1
ATOM 1185 O O . SER A 1 168 ? -6.598 -10.948 21.857 1.00 90.00 168 SER A O 1
ATOM 1187 N N . ASP A 1 169 ? -6.162 -8.932 22.758 1.00 93.69 169 ASP A N 1
ATOM 1188 C CA . ASP A 1 169 ? -5.689 -8.318 21.514 1.00 93.69 169 ASP A CA 1
ATOM 1189 C C . ASP A 1 169 ? -4.368 -8.931 21.040 1.00 93.69 169 ASP A C 1
ATOM 1191 O O . ASP A 1 169 ? -4.247 -9.276 19.873 1.00 93.69 169 ASP A O 1
ATOM 1195 N N . VAL A 1 170 ? -3.412 -9.154 21.946 1.00 94.12 170 VAL A N 1
ATOM 1196 C CA . VAL A 1 170 ? -2.146 -9.829 21.623 1.00 94.12 170 VAL A CA 1
ATOM 1197 C C . VAL A 1 170 ? -2.396 -11.256 21.140 1.00 94.12 170 VAL A C 1
ATOM 1199 O O . VAL A 1 170 ? -1.837 -11.652 20.123 1.00 94.12 170 VAL A O 1
ATOM 1202 N N . LEU A 1 171 ? -3.258 -12.018 21.824 1.00 95.44 171 LEU A N 1
ATOM 1203 C CA . LEU A 1 171 ? -3.561 -13.398 21.438 1.00 95.44 171 LEU A CA 1
ATOM 1204 C C . LEU A 1 171 ? -4.229 -13.469 20.056 1.00 95.44 171 LEU A C 1
ATOM 1206 O O . LEU A 1 171 ? -3.763 -14.197 19.183 1.00 95.44 171 LEU A O 1
ATOM 1210 N N . TRP A 1 172 ? -5.311 -12.710 19.846 1.00 93.81 172 TRP A N 1
ATOM 1211 C CA . TRP A 1 172 ? -6.058 -12.741 18.586 1.00 93.81 172 TRP A CA 1
ATOM 1212 C C . TRP A 1 172 ? -5.296 -12.077 17.445 1.00 93.81 172 TRP A C 1
ATOM 1214 O O . TRP A 1 172 ? -5.239 -12.634 16.355 1.00 93.81 172 TRP A O 1
ATOM 1224 N N . GLY A 1 173 ? -4.699 -10.911 17.688 1.00 93.50 173 GLY A N 1
ATOM 1225 C CA . GLY A 1 173 ? -3.913 -10.188 16.696 1.00 93.50 173 GLY A CA 1
ATOM 1226 C C . GLY A 1 173 ? -2.642 -10.941 16.315 1.00 93.50 173 GLY A C 1
ATOM 1227 O O . GLY A 1 173 ? -2.331 -11.035 15.134 1.00 93.50 173 GLY A O 1
ATOM 1228 N N . GLY A 1 174 ? -1.954 -11.551 17.285 1.00 94.56 174 GLY A N 1
ATOM 1229 C CA . GLY A 1 174 ? -0.795 -12.406 17.032 1.00 94.56 174 GLY A CA 1
ATOM 1230 C C . GLY A 1 174 ? -1.164 -13.671 16.259 1.00 94.56 174 GLY A C 1
ATOM 1231 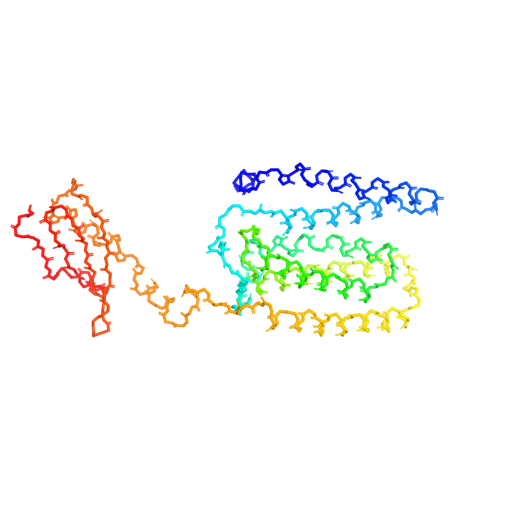O O . GLY A 1 174 ? -0.522 -13.983 15.260 1.00 94.56 174 GLY A O 1
ATOM 1232 N N . GLY A 1 175 ? -2.242 -14.357 16.656 1.00 96.06 175 GLY A N 1
ATOM 1233 C CA . GLY A 1 175 ? -2.756 -15.514 15.918 1.00 96.06 175 GLY A CA 1
ATOM 1234 C C . GLY A 1 175 ? -3.152 -15.163 14.481 1.00 96.06 175 GLY A C 1
ATOM 1235 O O . GLY A 1 175 ? -2.786 -15.880 13.553 1.00 96.06 175 GLY A O 1
ATOM 1236 N N . LEU A 1 176 ? -3.831 -14.026 14.289 1.00 96.56 176 LEU A N 1
ATOM 1237 C CA . LEU A 1 176 ? -4.185 -13.508 12.968 1.00 96.56 176 LEU A CA 1
ATOM 1238 C C . LEU A 1 176 ? -2.943 -13.189 12.131 1.00 96.56 176 LEU A C 1
ATOM 1240 O O . LEU A 1 176 ? -2.905 -13.557 10.964 1.00 96.56 176 LEU A O 1
ATOM 1244 N N . ALA A 1 177 ? -1.931 -12.543 12.716 1.00 95.00 177 ALA A N 1
ATOM 1245 C CA . ALA A 1 177 ? -0.692 -12.213 12.019 1.00 95.00 177 ALA A CA 1
ATOM 1246 C C . ALA A 1 177 ? 0.046 -13.474 11.553 1.00 95.00 177 ALA A C 1
ATOM 1248 O O . ALA A 1 177 ? 0.434 -13.552 10.394 1.00 95.00 177 ALA A O 1
ATOM 1249 N N . VAL A 1 178 ? 0.196 -14.475 12.427 1.00 96.38 178 VAL A N 1
ATOM 1250 C CA . VAL A 1 178 ? 0.898 -15.727 12.098 1.00 96.38 178 VAL A CA 1
ATOM 1251 C C . VAL A 1 178 ? 0.147 -16.512 11.026 1.00 96.38 178 VAL A C 1
ATOM 1253 O O . VAL A 1 178 ? 0.735 -16.877 10.010 1.00 96.38 178 VAL A O 1
ATOM 1256 N N . LEU A 1 179 ? -1.153 -16.750 11.228 1.00 96.75 179 LEU A N 1
ATOM 1257 C CA . LEU A 1 179 ? -1.960 -17.510 10.275 1.00 96.75 179 LEU A CA 1
ATOM 1258 C C . LEU A 1 179 ? -2.075 -16.774 8.938 1.00 96.75 179 LEU A C 1
ATOM 1260 O O . LEU A 1 179 ? -1.895 -17.376 7.885 1.00 96.75 179 LEU A O 1
ATOM 1264 N N . GLY A 1 180 ? -2.339 -15.470 8.982 1.00 93.94 180 GLY A N 1
ATOM 1265 C CA . GLY A 1 180 ? -2.435 -14.637 7.793 1.00 93.94 180 GLY A CA 1
ATOM 1266 C C . GLY A 1 180 ? -1.124 -14.594 7.017 1.00 93.94 180 GLY A C 1
ATOM 1267 O O . GLY A 1 180 ? -1.146 -14.776 5.807 1.00 93.94 180 GLY A O 1
ATOM 1268 N N . ALA A 1 181 ? 0.019 -14.429 7.690 1.00 93.25 181 ALA A N 1
ATOM 1269 C CA . ALA A 1 181 ? 1.321 -14.417 7.030 1.00 93.25 181 ALA A CA 1
ATOM 1270 C C . ALA A 1 181 ? 1.621 -15.765 6.373 1.00 93.25 181 ALA A C 1
ATOM 1272 O O . ALA A 1 181 ? 2.107 -15.793 5.245 1.00 93.25 181 ALA A O 1
ATOM 1273 N N . PHE A 1 182 ? 1.289 -16.874 7.043 1.00 95.75 182 PHE A N 1
ATOM 1274 C CA . PHE A 1 182 ? 1.433 -18.209 6.470 1.00 95.75 182 PHE A CA 1
ATOM 1275 C C . PHE A 1 182 ? 0.575 -18.380 5.210 1.00 95.75 182 PHE A C 1
ATOM 1277 O O . PHE A 1 182 ? 1.086 -18.822 4.184 1.00 95.75 182 PHE A O 1
ATOM 1284 N N . VAL A 1 183 ? -0.701 -17.981 5.265 1.00 94.31 183 VAL A N 1
ATOM 1285 C CA . VAL A 1 183 ? -1.623 -18.060 4.120 1.00 94.31 183 VAL A CA 1
ATOM 1286 C C . VAL A 1 183 ? -1.143 -17.177 2.972 1.00 94.31 183 VAL A C 1
ATOM 1288 O O . VAL A 1 183 ? -0.950 -17.684 1.874 1.00 94.31 183 VAL A O 1
ATOM 1291 N N . VAL A 1 184 ? -0.893 -15.889 3.223 1.00 91.50 184 VAL A N 1
ATOM 1292 C CA . VAL A 1 184 ? -0.437 -14.936 2.200 1.00 91.50 184 VAL A CA 1
ATOM 1293 C C . VAL A 1 184 ? 0.858 -15.432 1.560 1.00 91.50 184 VAL A C 1
ATOM 1295 O O . VAL A 1 184 ? 0.921 -15.562 0.344 1.00 91.50 184 VAL A O 1
ATOM 1298 N N . THR A 1 185 ? 1.858 -15.817 2.357 1.00 90.75 185 THR A N 1
ATOM 1299 C CA . THR A 1 185 ? 3.134 -16.334 1.832 1.00 90.75 185 THR A CA 1
ATOM 1300 C C . THR A 1 185 ? 2.949 -17.612 1.015 1.00 90.75 185 THR A C 1
ATOM 1302 O O . THR A 1 185 ? 3.595 -17.778 -0.019 1.00 90.75 185 THR A O 1
ATOM 1305 N N . GLY A 1 186 ? 2.078 -18.524 1.457 1.00 91.50 186 GLY A N 1
ATOM 1306 C CA . GLY A 1 186 ? 1.759 -19.744 0.718 1.00 91.50 186 GLY A CA 1
ATOM 1307 C C . GLY A 1 186 ? 1.115 -19.453 -0.637 1.00 91.50 186 GLY A C 1
ATOM 1308 O O . GLY A 1 186 ? 1.509 -20.050 -1.638 1.00 91.50 186 GLY A O 1
ATOM 1309 N N . VAL A 1 187 ? 0.178 -18.502 -0.688 1.00 90.19 187 VAL A N 1
ATOM 1310 C CA . VAL A 1 187 ? -0.476 -18.094 -1.939 1.00 90.19 187 VAL A CA 1
ATOM 1311 C C . VAL A 1 187 ? 0.513 -17.399 -2.874 1.00 90.19 187 VAL A C 1
ATOM 1313 O O . VAL A 1 187 ? 0.625 -17.809 -4.024 1.00 90.19 187 VAL A O 1
ATOM 1316 N N . PHE A 1 188 ? 1.321 -16.455 -2.378 1.00 88.50 188 PHE A N 1
ATOM 1317 C CA . PHE A 1 188 ? 2.376 -15.815 -3.176 1.00 88.50 188 PHE A CA 1
ATOM 1318 C C . PHE A 1 188 ? 3.322 -16.838 -3.804 1.00 88.50 188 PHE A C 1
ATOM 1320 O O . PHE A 1 188 ? 3.573 -16.796 -5.000 1.00 88.50 188 PHE A O 1
ATOM 1327 N N . ARG A 1 189 ? 3.802 -17.809 -3.020 1.00 89.00 189 ARG A N 1
ATOM 1328 C CA . ARG A 1 189 ? 4.715 -18.844 -3.529 1.00 89.00 189 ARG A CA 1
ATOM 1329 C C . ARG A 1 189 ? 4.102 -19.768 -4.577 1.00 89.00 189 ARG A C 1
ATOM 1331 O O . ARG A 1 189 ? 4.854 -20.418 -5.292 1.00 89.00 189 ARG A O 1
ATOM 1338 N N . THR A 1 190 ? 2.780 -19.904 -4.605 1.00 89.44 190 THR A N 1
ATOM 1339 C CA . THR A 1 190 ? 2.085 -20.826 -5.517 1.00 89.44 190 THR A CA 1
ATOM 1340 C C . THR A 1 190 ? 1.499 -20.128 -6.736 1.00 89.44 190 THR A C 1
ATOM 1342 O O . THR A 1 190 ? 1.328 -20.781 -7.760 1.00 89.44 190 THR A O 1
ATOM 1345 N N . SER A 1 191 ? 1.210 -18.830 -6.630 1.00 85.31 191 SER A N 1
ATOM 1346 C CA . SER A 1 191 ? 0.427 -18.087 -7.624 1.00 85.31 191 SER A CA 1
ATOM 1347 C C . SER A 1 191 ? 1.218 -16.969 -8.302 1.00 85.31 191 SER A C 1
ATOM 1349 O O . SER A 1 191 ? 0.776 -16.469 -9.330 1.00 85.31 191 SER A O 1
ATOM 1351 N N . VAL A 1 192 ? 2.378 -16.582 -7.757 1.00 84.19 192 VAL A N 1
ATOM 1352 C CA . VAL A 1 192 ? 3.162 -15.440 -8.242 1.00 84.19 192 VAL A CA 1
ATOM 1353 C C . VAL A 1 192 ? 4.578 -15.872 -8.612 1.00 84.19 192 VAL A C 1
ATOM 1355 O O . VAL A 1 192 ? 5.319 -16.414 -7.790 1.00 84.19 192 VAL A O 1
ATOM 1358 N N . GLU A 1 193 ? 4.966 -15.591 -9.852 1.00 82.31 193 GLU A N 1
ATOM 1359 C CA . GLU A 1 193 ? 6.322 -15.793 -10.352 1.00 82.31 193 GLU A CA 1
ATOM 1360 C C . GLU A 1 193 ? 7.203 -14.611 -9.897 1.00 82.31 193 GLU A C 1
ATOM 1362 O O . GLU A 1 193 ? 6.879 -13.448 -10.178 1.00 82.31 193 GLU A O 1
ATOM 1367 N N . PRO A 1 194 ? 8.309 -14.856 -9.174 1.00 80.62 194 PRO A N 1
ATOM 1368 C CA . PRO A 1 194 ? 9.227 -13.789 -8.808 1.00 80.62 194 PRO A CA 1
ATOM 1369 C C . PRO A 1 194 ? 9.951 -13.270 -10.052 1.00 80.62 194 PRO A C 1
ATOM 1371 O O . PRO A 1 194 ? 10.469 -14.035 -10.866 1.00 80.62 194 PRO A O 1
ATOM 1374 N N . TYR A 1 195 ? 10.042 -11.954 -10.163 1.00 75.56 195 TYR A N 1
ATOM 1375 C CA . TYR A 1 195 ? 10.747 -11.259 -11.230 1.00 75.56 195 TYR A CA 1
ATOM 1376 C C . TYR A 1 195 ? 11.658 -10.202 -10.633 1.00 75.56 195 TYR A C 1
ATOM 1378 O O . TYR A 1 195 ? 11.364 -9.607 -9.602 1.00 75.56 195 TYR A O 1
ATOM 1386 N N . VAL A 1 196 ? 12.781 -9.978 -11.300 1.00 69.81 196 VAL A N 1
ATOM 1387 C CA . VAL A 1 196 ? 13.692 -8.878 -11.001 1.00 69.81 196 VAL A CA 1
ATOM 1388 C C . VAL A 1 196 ? 13.797 -8.067 -12.289 1.00 69.81 196 VAL A C 1
ATOM 1390 O O . VAL A 1 196 ? 14.156 -8.654 -13.320 1.00 69.81 196 VAL A O 1
ATOM 1393 N N . PRO A 1 197 ? 13.458 -6.764 -12.277 1.00 65.19 197 PRO A N 1
ATOM 1394 C CA . PRO A 1 197 ? 13.561 -5.908 -13.449 1.00 65.19 197 PRO A CA 1
ATOM 1395 C C . PRO A 1 197 ? 14.939 -6.003 -14.096 1.00 65.19 197 PRO A C 1
ATOM 1397 O O . PRO A 1 197 ? 15.955 -6.013 -13.404 1.00 65.19 197 PRO A O 1
ATOM 1400 N N . LEU A 1 198 ? 14.990 -6.027 -15.434 1.00 59.81 198 LEU A N 1
ATOM 1401 C CA . LEU A 1 198 ? 16.267 -6.049 -16.158 1.00 59.81 198 LEU A CA 1
ATOM 1402 C C . LEU A 1 198 ? 17.184 -4.907 -15.711 1.00 59.81 198 LEU A C 1
ATOM 1404 O O . LEU A 1 198 ? 18.366 -5.148 -15.531 1.00 59.81 198 LEU A O 1
ATOM 1408 N N . SER A 1 199 ? 16.642 -3.714 -15.451 1.00 57.59 199 SER A N 1
ATOM 1409 C CA . SER A 1 199 ? 17.391 -2.549 -14.960 1.00 57.59 199 SER A CA 1
ATOM 1410 C C . SER A 1 199 ? 18.087 -2.753 -13.611 1.00 57.59 199 SER A C 1
ATOM 1412 O O . SER A 1 199 ? 19.024 -2.024 -13.320 1.00 57.59 199 SER A O 1
ATOM 1414 N N . GLU A 1 200 ? 17.636 -3.711 -12.800 1.00 58.25 200 GLU A N 1
ATOM 1415 C CA . GLU A 1 200 ? 18.133 -3.985 -11.442 1.00 58.25 200 GLU A CA 1
ATOM 1416 C C . GLU A 1 200 ? 18.913 -5.307 -11.358 1.00 58.25 200 GLU A C 1
ATOM 1418 O O . GLU A 1 200 ? 19.407 -5.691 -10.300 1.00 58.25 200 GLU A O 1
ATOM 1423 N N . ARG A 1 201 ? 19.048 -6.020 -12.484 1.00 60.59 201 ARG A N 1
ATOM 1424 C CA . ARG A 1 201 ? 19.842 -7.245 -12.573 1.00 60.59 201 ARG A CA 1
ATOM 1425 C C . ARG A 1 201 ? 21.327 -6.887 -12.517 1.00 60.59 201 ARG A C 1
ATOM 1427 O O . ARG A 1 201 ? 21.789 -6.058 -13.308 1.00 60.59 201 ARG A O 1
ATOM 1434 N N . ASP A 1 202 ? 22.077 -7.544 -11.633 1.00 52.41 202 ASP A N 1
ATOM 1435 C CA . ASP A 1 202 ? 23.533 -7.398 -11.547 1.00 52.41 202 ASP A CA 1
ATOM 1436 C C . ASP A 1 202 ? 24.165 -7.533 -12.944 1.00 52.41 202 ASP A C 1
ATOM 1438 O O . ASP A 1 202 ? 23.965 -8.527 -13.645 1.00 52.41 202 ASP A O 1
ATOM 1442 N N . GLY A 1 203 ? 24.880 -6.491 -13.376 1.00 57.59 203 GLY A N 1
ATOM 1443 C CA . GLY A 1 203 ? 25.479 -6.389 -14.710 1.00 57.59 203 GLY A CA 1
ATOM 1444 C C . GLY A 1 203 ? 24.715 -5.497 -15.692 1.00 57.59 203 GLY A C 1
ATOM 1445 O O . GLY A 1 203 ? 25.360 -4.778 -16.445 1.00 57.59 203 GLY A O 1
ATOM 1446 N N . VAL A 1 204 ? 23.380 -5.431 -15.647 1.00 59.06 204 VAL A N 1
ATOM 1447 C CA . VAL A 1 204 ? 22.602 -4.559 -16.553 1.00 59.06 204 VAL A CA 1
ATOM 1448 C C . VAL A 1 204 ? 22.647 -3.107 -16.100 1.00 59.06 204 VAL A C 1
ATOM 1450 O O . VAL A 1 204 ? 22.780 -2.224 -16.935 1.00 59.06 204 VAL A O 1
ATOM 1453 N N . GLN A 1 205 ? 22.616 -2.833 -14.795 1.00 63.38 205 GLN A N 1
ATOM 1454 C CA . GLN A 1 205 ? 22.795 -1.465 -14.299 1.00 63.38 205 GLN A CA 1
ATOM 1455 C C . GLN A 1 205 ? 24.226 -0.961 -14.530 1.00 63.38 205 GLN A C 1
ATOM 1457 O O . GLN A 1 205 ? 24.430 0.190 -14.907 1.00 63.38 205 GLN A O 1
ATOM 1462 N N . ALA A 1 206 ? 25.220 -1.844 -14.378 1.00 64.62 206 ALA A N 1
ATOM 1463 C CA . ALA A 1 206 ? 26.603 -1.552 -14.745 1.00 64.62 206 ALA A CA 1
ATOM 1464 C C . ALA A 1 206 ? 26.737 -1.303 -16.255 1.00 64.62 206 ALA A C 1
ATOM 1466 O O . ALA A 1 206 ? 27.429 -0.375 -16.653 1.00 64.62 206 ALA A O 1
ATOM 1467 N N . HIS A 1 207 ? 26.032 -2.076 -17.083 1.00 67.81 207 HIS A N 1
ATOM 1468 C CA . HIS A 1 207 ? 25.969 -1.895 -18.531 1.00 67.81 207 HIS A CA 1
ATOM 1469 C C . HIS A 1 207 ? 25.259 -0.589 -18.927 1.00 67.81 207 HIS A C 1
ATOM 1471 O O . HIS A 1 207 ? 25.771 0.151 -19.758 1.00 67.81 207 HIS A O 1
ATOM 1477 N N . ALA A 1 208 ? 24.136 -0.254 -18.287 1.00 68.25 208 ALA A N 1
ATOM 1478 C CA . ALA A 1 208 ? 23.389 0.980 -18.516 1.00 68.25 208 ALA A CA 1
ATOM 1479 C C . ALA A 1 208 ? 24.210 2.216 -18.126 1.00 68.25 208 ALA A C 1
ATOM 1481 O O . ALA A 1 208 ? 24.305 3.148 -18.917 1.00 68.25 208 ALA A O 1
ATOM 1482 N N . HIS A 1 209 ? 24.872 2.201 -16.963 1.00 72.62 209 HIS A N 1
ATOM 1483 C CA . HIS A 1 209 ? 25.820 3.254 -16.587 1.00 72.62 209 HIS A CA 1
ATOM 1484 C C . HIS A 1 209 ? 27.027 3.303 -17.522 1.00 72.62 209 HIS A C 1
ATOM 1486 O O . HIS A 1 209 ? 27.489 4.382 -17.879 1.00 72.62 209 HIS A O 1
ATOM 1492 N N . ALA A 1 210 ? 27.539 2.148 -17.952 1.00 78.12 210 ALA A N 1
ATOM 1493 C CA . ALA A 1 210 ? 28.651 2.106 -18.887 1.00 78.12 210 ALA A CA 1
ATOM 1494 C C . ALA A 1 210 ? 28.276 2.640 -20.275 1.00 78.12 210 ALA A C 1
ATOM 1496 O O . ALA A 1 210 ? 29.169 3.102 -20.974 1.00 78.12 210 ALA A O 1
ATOM 1497 N N . LEU A 1 211 ? 26.997 2.616 -20.662 1.00 81.31 211 LEU A N 1
ATOM 1498 C CA . LEU A 1 211 ? 26.472 3.157 -21.921 1.00 81.31 211 LEU A CA 1
ATOM 1499 C C . LEU A 1 211 ? 25.840 4.551 -21.780 1.00 81.31 211 LEU A C 1
ATOM 1501 O O . LEU A 1 211 ? 25.405 5.124 -22.781 1.00 81.31 211 LEU A O 1
ATOM 1505 N N . GLU A 1 212 ? 25.792 5.119 -20.575 1.00 84.75 212 GLU A N 1
ATOM 1506 C CA . GLU A 1 212 ? 25.163 6.413 -20.312 1.00 84.75 212 GLU A CA 1
ATOM 1507 C C . GLU A 1 212 ? 25.832 7.523 -21.143 1.00 84.75 212 GLU A C 1
ATOM 1509 O O . GLU A 1 212 ? 27.018 7.807 -20.994 1.00 84.75 212 GLU A O 1
ATOM 1514 N N . GLY A 1 213 ? 25.075 8.145 -22.052 1.00 84.62 213 GLY A N 1
ATOM 1515 C CA . GLY A 1 213 ? 25.573 9.190 -22.957 1.00 84.62 213 GLY A CA 1
ATOM 1516 C C . GLY A 1 213 ? 26.171 8.694 -24.280 1.00 84.62 213 GLY A C 1
ATOM 1517 O O . GLY A 1 213 ? 26.530 9.525 -25.118 1.00 84.62 213 GLY A O 1
ATOM 1518 N N . SER A 1 214 ? 26.236 7.378 -24.507 1.00 89.56 214 SER A N 1
ATOM 1519 C CA . SER A 1 214 ? 26.723 6.807 -25.771 1.00 89.56 214 SER A CA 1
ATOM 1520 C C . SER A 1 214 ? 25.838 7.172 -26.971 1.00 89.56 214 SER A C 1
ATOM 1522 O O . SER A 1 214 ? 26.366 7.575 -28.007 1.00 89.56 214 SER A O 1
ATOM 1524 N N . ASP A 1 215 ? 24.512 7.144 -26.803 1.00 86.69 215 ASP A N 1
ATOM 1525 C CA . ASP A 1 215 ? 23.538 7.516 -27.842 1.00 86.69 215 ASP A CA 1
ATOM 1526 C C . ASP A 1 215 ? 23.659 8.988 -28.256 1.00 86.69 215 ASP A C 1
ATOM 1528 O O . ASP A 1 215 ? 23.659 9.321 -29.441 1.00 86.69 215 ASP A O 1
ATOM 1532 N N . ALA A 1 216 ? 23.800 9.883 -27.272 1.00 88.06 216 ALA A N 1
ATOM 1533 C CA . ALA A 1 216 ? 23.959 11.312 -27.523 1.00 88.06 216 ALA A CA 1
ATOM 1534 C C . ALA A 1 216 ? 25.261 11.591 -28.282 1.00 88.06 216 ALA A C 1
ATOM 1536 O O . ALA A 1 216 ? 25.263 12.331 -29.264 1.00 88.06 216 ALA A O 1
ATOM 1537 N N . TRP A 1 217 ? 26.353 10.948 -27.863 1.00 94.38 217 TRP A N 1
ATOM 1538 C CA . TRP A 1 217 ? 27.644 11.090 -28.521 1.00 94.38 217 TRP A CA 1
ATOM 1539 C C . TRP A 1 217 ? 27.644 10.551 -29.958 1.00 94.38 217 TRP A C 1
ATOM 1541 O O . TRP A 1 217 ? 28.157 11.222 -30.855 1.00 94.38 217 TRP A O 1
ATOM 1551 N N . ILE A 1 218 ? 27.085 9.361 -30.207 1.00 92.69 218 ILE A N 1
ATOM 1552 C CA . ILE A 1 218 ? 27.078 8.798 -31.564 1.00 92.69 218 ILE A CA 1
ATOM 1553 C C . ILE A 1 218 ? 26.152 9.603 -32.486 1.00 92.69 218 ILE A C 1
ATOM 1555 O O . ILE A 1 218 ? 26.487 9.796 -33.650 1.00 92.69 218 ILE A O 1
ATOM 1559 N N . ALA A 1 219 ? 25.043 10.151 -31.973 1.00 89.50 219 ALA A N 1
ATOM 1560 C CA . ALA A 1 219 ? 24.170 11.046 -32.731 1.00 89.50 219 ALA A CA 1
ATOM 1561 C C . ALA A 1 219 ? 24.857 12.377 -33.086 1.00 89.50 219 ALA A C 1
ATOM 1563 O O . ALA A 1 219 ? 24.753 12.833 -34.224 1.00 89.50 219 ALA A O 1
ATOM 1564 N N . GLU A 1 220 ? 25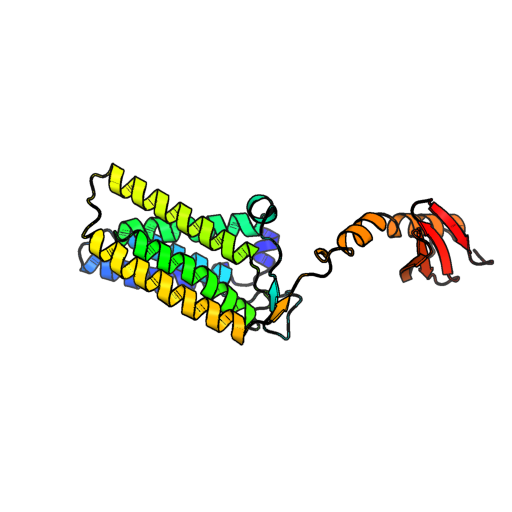.601 12.972 -32.149 1.00 90.06 220 GLU A N 1
ATOM 1565 C CA . GLU A 1 220 ? 26.426 14.161 -32.405 1.00 90.06 220 GLU A CA 1
ATOM 1566 C C . GLU A 1 220 ? 27.505 13.861 -33.456 1.00 90.06 220 GLU A C 1
ATOM 1568 O O . GLU A 1 220 ? 27.659 14.602 -34.423 1.00 90.06 220 GLU A O 1
ATOM 1573 N N . THR A 1 221 ? 28.162 12.704 -33.345 1.00 92.44 221 THR A N 1
ATOM 1574 C CA . THR A 1 221 ? 29.170 12.246 -34.312 1.00 92.44 221 THR A CA 1
ATOM 1575 C C . THR A 1 221 ? 28.567 12.039 -35.708 1.00 92.44 221 THR A C 1
ATOM 1577 O O . THR A 1 221 ? 29.187 12.395 -36.707 1.00 92.44 221 THR A O 1
ATOM 1580 N N . VAL A 1 222 ? 27.346 11.499 -35.809 1.00 92.12 222 VAL A N 1
ATOM 1581 C CA . VAL A 1 222 ? 26.618 11.386 -37.086 1.00 92.12 222 VAL A CA 1
ATOM 1582 C C . VAL A 1 222 ? 26.363 12.769 -37.686 1.00 92.12 222 VAL A C 1
ATOM 1584 O O . VAL A 1 222 ? 26.587 12.954 -38.880 1.00 92.12 222 VAL A O 1
ATOM 1587 N N . ALA A 1 223 ? 25.944 13.745 -36.877 1.00 91.06 223 ALA A N 1
ATOM 1588 C CA . ALA A 1 223 ? 25.704 15.108 -37.346 1.00 91.06 223 ALA A CA 1
ATOM 1589 C C . ALA A 1 223 ? 26.995 15.807 -37.810 1.00 91.06 223 ALA A C 1
ATOM 1591 O O . ALA A 1 223 ? 26.968 16.539 -38.799 1.00 91.06 223 ALA A O 1
ATOM 1592 N N . GLU A 1 224 ? 28.122 15.563 -37.136 1.00 90.50 224 GLU A N 1
ATOM 1593 C CA . GLU A 1 224 ? 29.434 16.100 -37.519 1.00 90.50 224 GLU A CA 1
ATOM 1594 C C . GLU A 1 224 ? 29.977 15.474 -38.807 1.00 90.50 224 GLU A C 1
ATOM 1596 O O . GLU A 1 224 ? 30.531 16.179 -39.649 1.00 90.50 224 GLU A O 1
ATOM 1601 N N . VAL A 1 225 ? 29.832 14.154 -38.965 1.00 91.00 225 VAL A N 1
ATOM 1602 C CA . VAL A 1 225 ? 30.417 13.418 -40.093 1.00 91.00 225 VAL A CA 1
ATOM 1603 C C . VAL A 1 225 ? 29.531 13.485 -41.334 1.00 91.00 225 VAL A C 1
ATOM 1605 O O . VAL A 1 225 ? 30.053 13.663 -42.427 1.00 91.00 225 VAL A O 1
ATOM 1608 N N . CYS A 1 226 ? 28.213 13.345 -41.176 1.00 88.62 226 CYS A N 1
ATOM 1609 C CA . CYS A 1 226 ? 27.252 13.195 -42.275 1.00 88.62 226 CYS A CA 1
ATOM 1610 C C . CYS A 1 226 ? 26.314 14.399 -42.448 1.00 88.62 226 CYS A C 1
ATOM 1612 O O . CYS A 1 226 ? 25.504 14.421 -43.373 1.00 88.62 226 CYS A O 1
ATOM 1614 N N . GLY A 1 227 ? 26.435 15.414 -41.590 1.00 87.31 227 GLY A N 1
ATOM 1615 C CA . GLY A 1 227 ? 25.625 16.626 -41.627 1.00 87.31 227 GLY A CA 1
ATOM 1616 C C . GLY A 1 227 ? 24.385 16.556 -40.732 1.00 87.31 227 GLY A C 1
ATOM 1617 O O . GLY A 1 227 ? 23.778 15.505 -40.524 1.00 87.31 227 GLY A O 1
ATOM 1618 N N . ALA A 1 228 ? 23.975 17.718 -40.220 1.00 85.75 228 ALA A N 1
ATOM 1619 C CA . ALA A 1 228 ? 22.917 17.850 -39.212 1.00 85.75 228 ALA A CA 1
ATOM 1620 C C . ALA A 1 228 ? 21.509 17.421 -39.678 1.00 85.75 228 ALA A C 1
ATOM 1622 O O . ALA A 1 228 ? 20.609 17.271 -38.854 1.00 85.75 228 ALA A O 1
ATOM 1623 N N . GLU A 1 229 ? 21.297 17.237 -40.983 1.00 86.69 229 GLU A N 1
ATOM 1624 C CA . GLU A 1 229 ? 20.005 16.827 -41.550 1.00 86.69 229 GLU A CA 1
ATOM 1625 C C . GLU A 1 229 ? 19.809 15.298 -41.559 1.00 86.69 229 GLU A C 1
ATOM 1627 O O . GLU A 1 229 ? 18.690 14.814 -41.755 1.00 86.69 229 GLU A O 1
ATOM 1632 N N . VAL A 1 230 ? 20.875 14.522 -41.321 1.00 86.50 230 VAL A N 1
ATOM 1633 C CA . VAL A 1 230 ? 20.836 13.056 -41.357 1.00 86.50 230 VAL A CA 1
ATOM 1634 C C . VAL A 1 230 ? 20.218 12.506 -40.075 1.00 86.50 230 VAL A C 1
ATOM 1636 O O . VAL A 1 230 ? 20.709 12.726 -38.969 1.00 86.50 230 VAL A O 1
ATOM 1639 N N . ARG A 1 231 ? 19.129 11.743 -40.223 1.00 86.12 231 ARG A N 1
ATOM 1640 C CA . ARG A 1 231 ? 18.426 11.122 -39.094 1.00 86.12 231 ARG A CA 1
ATOM 1641 C C . ARG A 1 231 ? 19.008 9.758 -38.738 1.00 86.12 231 ARG A C 1
ATOM 1643 O O . ARG A 1 231 ? 19.110 8.870 -39.585 1.00 86.12 231 ARG A O 1
ATOM 1650 N N . VAL A 1 232 ? 19.307 9.584 -37.453 1.00 87.88 232 VAL A N 1
ATOM 1651 C CA . VAL A 1 232 ? 19.619 8.284 -36.850 1.00 87.88 232 VAL A CA 1
ATOM 1652 C C . VAL A 1 232 ? 18.324 7.487 -36.717 1.00 87.88 232 VAL A C 1
ATOM 1654 O O . VAL A 1 232 ? 17.350 7.975 -36.145 1.00 87.88 232 VAL A O 1
ATOM 1657 N N . ARG A 1 233 ? 18.294 6.276 -37.280 1.00 84.94 233 ARG A N 1
ATOM 1658 C CA . ARG A 1 233 ? 17.129 5.379 -37.210 1.00 84.94 233 ARG A CA 1
ATOM 1659 C C . ARG A 1 233 ? 17.175 4.484 -35.984 1.00 84.94 233 ARG A C 1
ATOM 1661 O O . ARG A 1 233 ? 16.152 4.261 -35.349 1.00 84.94 233 ARG A O 1
ATOM 1668 N N . GLU A 1 234 ? 18.358 3.971 -35.685 1.00 83.44 234 GLU A N 1
ATOM 1669 C CA . GLU A 1 234 ? 18.576 2.993 -34.631 1.00 83.44 234 GLU A CA 1
ATOM 1670 C C . GLU A 1 234 ? 20.007 3.121 -34.116 1.00 83.44 234 GLU A C 1
ATOM 1672 O O . GLU A 1 234 ? 20.928 3.391 -34.894 1.00 83.44 234 GLU A O 1
ATOM 1677 N N . VAL A 1 235 ? 20.182 2.918 -32.812 1.00 86.88 235 VAL A N 1
ATOM 1678 C CA . VAL A 1 235 ? 21.491 2.821 -32.171 1.00 86.88 235 VAL A CA 1
ATOM 1679 C C . VAL A 1 235 ? 21.578 1.468 -31.480 1.00 86.88 235 VAL A C 1
ATOM 1681 O O . VAL A 1 235 ? 20.701 1.110 -30.696 1.00 86.88 235 VAL A O 1
ATOM 1684 N N . VAL A 1 236 ? 22.629 0.711 -31.786 1.00 85.56 236 VAL A N 1
ATOM 1685 C CA . VAL A 1 236 ? 22.894 -0.599 -31.185 1.00 85.56 236 VAL A CA 1
ATOM 1686 C C . VAL A 1 236 ? 24.289 -0.595 -30.582 1.00 85.56 236 VAL A C 1
ATOM 1688 O O . VAL A 1 236 ? 25.254 -0.192 -31.231 1.00 85.56 236 VAL A O 1
ATOM 1691 N N . SER A 1 237 ? 24.402 -1.096 -29.356 1.00 86.50 237 SER A N 1
ATOM 1692 C CA . SER A 1 237 ? 25.665 -1.188 -28.627 1.00 86.50 237 SER A CA 1
ATOM 1693 C C . SER A 1 237 ? 26.026 -2.649 -28.384 1.00 86.50 237 SER A C 1
ATOM 1695 O O . SER A 1 237 ? 25.221 -3.417 -27.861 1.00 86.50 237 SER A O 1
ATOM 1697 N N . VAL A 1 238 ? 27.243 -3.045 -28.764 1.00 87.12 238 VAL A N 1
ATOM 1698 C CA . VAL A 1 238 ? 27.756 -4.411 -28.577 1.00 87.12 238 VAL A CA 1
ATOM 1699 C C . VAL A 1 238 ? 29.063 -4.361 -27.802 1.00 87.12 238 VAL A C 1
ATOM 1701 O O . VAL A 1 238 ? 29.993 -3.655 -28.187 1.00 87.12 238 VAL A O 1
ATOM 1704 N N . GLU A 1 239 ? 29.160 -5.133 -26.723 1.00 86.06 239 GLU A N 1
ATOM 1705 C CA . GLU A 1 239 ? 30.406 -5.252 -25.968 1.00 86.06 239 GLU A CA 1
ATOM 1706 C C . GLU A 1 239 ? 31.449 -6.071 -26.748 1.00 86.06 239 GLU A C 1
ATOM 1708 O O . GLU A 1 239 ? 31.162 -7.157 -27.259 1.00 86.06 239 GLU A O 1
ATOM 1713 N N . ARG A 1 240 ? 32.676 -5.551 -26.844 1.00 85.38 240 ARG A N 1
ATOM 1714 C CA . ARG A 1 240 ? 33.853 -6.233 -27.395 1.00 85.38 240 ARG A CA 1
ATOM 1715 C C . ARG A 1 240 ? 35.092 -5.886 -26.577 1.00 85.38 240 ARG A C 1
ATOM 1717 O O . ARG A 1 240 ? 35.490 -4.725 -26.509 1.00 85.38 240 ARG A O 1
ATOM 1724 N N . ASP A 1 241 ? 35.718 -6.908 -25.998 1.00 83.62 241 ASP A N 1
ATOM 1725 C CA . ASP A 1 241 ? 36.972 -6.800 -25.239 1.00 83.62 241 ASP A CA 1
ATOM 1726 C C . ASP A 1 241 ? 36.925 -5.744 -24.115 1.00 83.62 241 ASP A C 1
ATOM 1728 O O . ASP A 1 241 ? 37.855 -4.953 -23.950 1.00 83.62 241 ASP A O 1
ATOM 1732 N N . GLY A 1 242 ? 35.815 -5.696 -23.368 1.00 81.44 242 GLY A N 1
ATOM 1733 C CA . GLY A 1 242 ? 35.615 -4.751 -22.261 1.00 81.44 242 GLY A CA 1
ATOM 1734 C C . GLY A 1 242 ? 35.335 -3.304 -22.687 1.00 81.44 242 GLY A C 1
ATOM 1735 O O . GLY A 1 242 ? 35.414 -2.398 -21.860 1.00 81.44 242 GLY A O 1
ATOM 1736 N N . ARG A 1 243 ? 35.027 -3.073 -23.968 1.00 86.25 243 ARG A N 1
ATOM 1737 C CA . ARG A 1 243 ? 34.602 -1.781 -24.528 1.00 86.25 243 ARG A CA 1
ATOM 1738 C C . ARG A 1 243 ? 33.292 -1.939 -25.280 1.00 86.25 243 ARG A C 1
ATOM 1740 O O . ARG A 1 243 ? 32.932 -3.049 -25.667 1.00 86.25 243 ARG A O 1
ATOM 1747 N N . TYR A 1 244 ? 32.609 -0.833 -25.546 1.00 89.06 244 TYR A N 1
ATOM 1748 C CA . TYR A 1 244 ? 31.353 -0.853 -26.289 1.00 89.06 244 TYR A CA 1
ATOM 1749 C C . TYR A 1 244 ? 31.554 -0.326 -27.702 1.00 89.06 244 TYR A C 1
ATOM 1751 O O . TYR A 1 244 ? 32.080 0.765 -27.911 1.00 89.06 244 TYR A O 1
ATOM 1759 N N . LEU A 1 245 ? 31.135 -1.120 -28.680 1.00 92.12 245 LEU A N 1
ATOM 1760 C CA . LEU A 1 245 ? 31.039 -0.712 -30.069 1.00 92.12 245 LEU A CA 1
ATOM 1761 C C . LEU A 1 245 ? 29.609 -0.231 -30.320 1.00 92.12 245 LEU A C 1
ATOM 1763 O O . LEU A 1 245 ? 28.678 -1.036 -30.346 1.00 92.12 245 LEU A O 1
ATOM 1767 N N . VAL A 1 246 ? 29.450 1.078 -30.475 1.00 93.50 246 VAL A N 1
ATOM 1768 C CA . VAL A 1 246 ? 28.168 1.754 -30.683 1.00 93.50 246 VAL A CA 1
ATOM 1769 C C . VAL A 1 246 ? 27.992 1.985 -32.177 1.00 93.50 246 VAL A C 1
ATOM 1771 O O . VAL A 1 246 ? 28.869 2.554 -32.827 1.00 93.50 246 VAL A O 1
ATOM 1774 N N . THR A 1 247 ? 26.880 1.518 -32.730 1.00 92.12 247 THR A N 1
ATOM 1775 C CA . THR A 1 247 ? 26.556 1.608 -34.155 1.00 92.12 247 THR A CA 1
ATOM 1776 C C . THR A 1 247 ? 25.275 2.402 -34.328 1.00 92.12 247 THR A C 1
ATOM 1778 O O . THR A 1 247 ? 24.219 1.960 -33.885 1.00 92.12 247 THR A O 1
ATOM 1781 N N . ALA A 1 248 ? 25.365 3.556 -34.981 1.00 92.50 248 ALA A N 1
ATOM 1782 C CA . ALA A 1 248 ? 24.218 4.342 -35.404 1.00 92.50 248 ALA A CA 1
ATOM 1783 C C . ALA A 1 248 ? 23.903 4.039 -36.872 1.00 92.50 248 ALA A C 1
ATOM 1785 O O . ALA A 1 248 ? 24.710 4.317 -37.762 1.00 92.50 248 ALA A O 1
ATOM 1786 N N . SER A 1 249 ? 22.719 3.487 -37.122 1.00 89.88 249 SER A N 1
ATOM 1787 C CA . SER A 1 249 ? 22.227 3.217 -38.473 1.00 89.88 249 SER A CA 1
ATOM 1788 C C . SER A 1 249 ? 21.549 4.467 -39.031 1.00 89.88 249 SER A C 1
ATOM 1790 O O . SER A 1 249 ? 20.608 4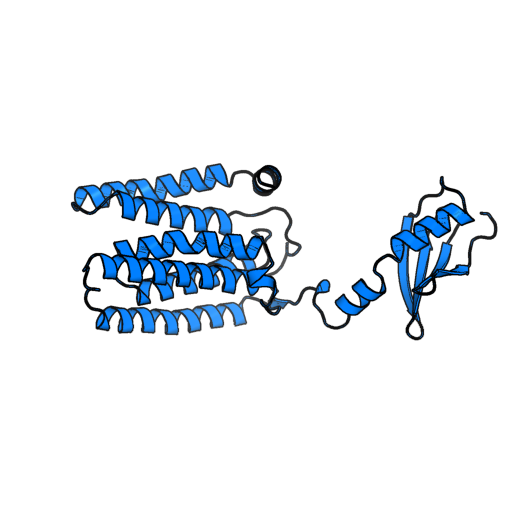.996 -38.427 1.00 89.88 249 SER A O 1
ATOM 1792 N N . THR A 1 250 ? 22.004 4.945 -40.188 1.00 89.94 250 THR A N 1
ATOM 1793 C CA . THR A 1 250 ? 21.443 6.124 -40.871 1.00 89.94 250 THR A CA 1
ATOM 1794 C C . THR A 1 250 ? 20.948 5.770 -42.272 1.00 89.94 250 THR A C 1
ATOM 1796 O O . THR A 1 250 ? 21.122 4.651 -42.751 1.00 89.94 250 THR A O 1
ATOM 1799 N N . GLU A 1 251 ? 20.336 6.728 -42.969 1.00 88.69 251 GLU A N 1
ATOM 1800 C CA . GLU A 1 251 ? 19.919 6.538 -44.368 1.00 88.69 251 GLU A CA 1
ATOM 1801 C C . GLU A 1 251 ? 21.105 6.448 -45.344 1.00 88.69 251 GLU A C 1
ATOM 1803 O O . GLU A 1 251 ? 20.953 5.925 -46.446 1.00 88.69 251 GLU A O 1
ATOM 1808 N N . LEU A 1 252 ? 22.281 6.933 -44.930 1.00 87.62 252 LEU A N 1
ATOM 1809 C CA . LEU A 1 252 ? 23.516 6.953 -45.719 1.00 87.62 252 LEU A CA 1
ATOM 1810 C C . LEU A 1 252 ? 24.456 5.781 -45.384 1.00 87.62 252 LEU A C 1
ATOM 1812 O O . LEU A 1 252 ? 25.478 5.589 -46.045 1.00 87.62 252 LEU A O 1
ATOM 1816 N N . GLY A 1 253 ? 24.100 4.977 -44.380 1.00 89.00 253 GLY A N 1
ATOM 1817 C CA . GLY A 1 253 ? 24.871 3.840 -43.886 1.00 89.00 253 GLY A CA 1
ATOM 1818 C C . GLY A 1 253 ? 25.201 3.950 -42.400 1.00 89.00 253 GLY A C 1
ATOM 1819 O O . GLY A 1 253 ? 24.733 4.851 -41.699 1.00 89.00 253 GLY A O 1
ATOM 1820 N N . ASP A 1 254 ? 26.016 3.017 -41.925 1.00 91.50 254 ASP A N 1
ATOM 1821 C CA . ASP A 1 254 ? 26.293 2.874 -40.498 1.00 91.50 254 ASP A CA 1
ATOM 1822 C C . ASP A 1 254 ? 27.505 3.705 -40.076 1.00 91.50 254 ASP A C 1
ATOM 1824 O O . ASP A 1 254 ? 28.578 3.646 -40.690 1.00 91.50 254 ASP A O 1
ATOM 1828 N N . VAL A 1 255 ? 27.337 4.451 -38.988 1.00 92.56 255 VAL A N 1
ATOM 1829 C CA . VAL A 1 255 ? 28.417 5.138 -38.279 1.00 92.56 255 VAL A CA 1
ATOM 1830 C C . VAL A 1 255 ? 28.725 4.333 -37.023 1.00 92.56 255 VAL A C 1
ATOM 1832 O O . VAL A 1 255 ? 27.860 4.128 -36.175 1.00 92.56 255 VAL A O 1
ATOM 1835 N N . VAL A 1 256 ? 29.962 3.853 -36.911 1.00 94.00 256 VAL A N 1
ATOM 1836 C CA . VAL A 1 256 ? 30.399 2.962 -35.833 1.00 94.00 256 VAL A CA 1
ATOM 1837 C C . VAL A 1 256 ? 31.507 3.629 -35.037 1.00 94.00 256 VAL A C 1
ATOM 1839 O O . VAL A 1 256 ? 32.491 4.111 -35.605 1.00 94.00 256 VAL A O 1
ATOM 1842 N N . GLY A 1 257 ? 31.401 3.593 -33.715 1.00 94.44 257 GLY A N 1
ATOM 1843 C CA . GLY A 1 257 ? 32.382 4.181 -32.819 1.00 94.44 257 GLY A CA 1
ATOM 1844 C C . GLY A 1 257 ? 32.581 3.391 -31.528 1.00 94.44 257 GLY A C 1
ATOM 1845 O O . GLY A 1 257 ? 31.724 2.625 -31.100 1.00 94.44 257 GLY A O 1
ATOM 1846 N N . TRP A 1 258 ? 33.750 3.567 -30.919 1.00 94.00 258 TRP A N 1
ATOM 1847 C CA . TRP A 1 258 ? 34.112 2.984 -29.633 1.00 94.00 258 TRP A CA 1
ATOM 1848 C C . TRP A 1 258 ? 33.761 3.927 -28.484 1.00 94.00 258 TRP A C 1
ATOM 1850 O O . TRP A 1 258 ? 34.116 5.111 -28.503 1.00 94.00 258 TRP A O 1
ATOM 1860 N N . TRP A 1 259 ? 33.111 3.362 -27.474 1.00 91.62 259 TRP A N 1
ATOM 1861 C CA . TRP A 1 259 ? 32.730 3.991 -26.219 1.00 91.62 259 TRP A CA 1
ATOM 1862 C C . TRP A 1 259 ? 33.400 3.255 -25.041 1.00 91.62 259 TRP A C 1
ATOM 1864 O O . TRP A 1 259 ? 33.432 2.016 -25.053 1.00 91.62 259 TRP A O 1
ATOM 1874 N N . PRO A 1 260 ? 33.905 3.963 -24.006 1.00 91.12 260 PRO A N 1
ATOM 1875 C CA . PRO A 1 260 ? 33.732 5.392 -23.699 1.00 91.12 260 PRO A CA 1
ATOM 1876 C C . PRO A 1 260 ? 34.769 6.338 -24.323 1.00 91.12 260 PRO A C 1
ATOM 1878 O O . PRO A 1 260 ? 34.731 7.539 -24.067 1.00 91.12 260 PRO A O 1
ATOM 1881 N N . GLU A 1 261 ? 35.701 5.844 -25.141 1.00 90.50 261 GLU A N 1
ATOM 1882 C CA . GLU A 1 261 ? 36.813 6.650 -25.672 1.00 90.50 261 GLU A CA 1
ATOM 1883 C C . GLU A 1 261 ? 36.393 7.690 -26.718 1.00 90.50 261 GLU A C 1
ATOM 1885 O O . GLU A 1 261 ? 37.222 8.493 -27.147 1.00 90.50 261 GLU A O 1
ATOM 1890 N N . LYS A 1 262 ? 35.122 7.671 -27.136 1.00 92.88 262 LYS A N 1
ATOM 1891 C CA . LYS A 1 262 ? 34.547 8.565 -28.145 1.00 92.88 262 LYS A CA 1
ATOM 1892 C C . LYS A 1 262 ? 35.332 8.545 -29.459 1.00 92.88 262 LYS A C 1
ATOM 1894 O O . LYS A 1 262 ? 35.576 9.577 -30.082 1.00 92.88 262 LYS A O 1
ATOM 1899 N N . ARG A 1 263 ? 35.763 7.354 -29.883 1.00 93.62 263 ARG A N 1
ATOM 1900 C CA . ARG A 1 263 ? 36.623 7.178 -31.060 1.00 93.62 263 ARG A CA 1
ATOM 1901 C C . ARG A 1 263 ? 35.851 6.562 -32.216 1.00 93.62 263 ARG A C 1
ATOM 1903 O O . ARG A 1 263 ? 35.438 5.409 -32.140 1.00 93.62 263 ARG A O 1
ATOM 1910 N N . LEU A 1 264 ? 35.752 7.286 -33.325 1.00 93.12 264 LEU A N 1
ATOM 1911 C CA . LEU A 1 264 ? 35.158 6.771 -34.556 1.00 93.12 264 LEU A CA 1
ATOM 1912 C C . LEU A 1 264 ? 35.963 5.573 -35.096 1.00 93.12 264 LEU A C 1
ATOM 1914 O O . LEU A 1 264 ? 37.192 5.624 -35.200 1.00 93.12 264 LEU A O 1
ATOM 1918 N N . ALA A 1 265 ? 35.266 4.487 -35.419 1.00 92.12 265 ALA A N 1
ATOM 1919 C CA . ALA A 1 265 ? 35.835 3.267 -35.984 1.00 92.12 265 ALA A CA 1
ATOM 1920 C C . ALA A 1 265 ? 35.551 3.163 -37.486 1.00 92.12 265 ALA A C 1
ATOM 1922 O O . ALA A 1 265 ? 36.429 2.775 -38.257 1.00 92.12 265 ALA A O 1
ATOM 1923 N N . GLN A 1 266 ? 34.332 3.519 -37.893 1.00 91.75 266 GLN A N 1
ATOM 1924 C CA . GLN A 1 266 ? 33.877 3.452 -39.273 1.00 91.75 266 GLN A CA 1
ATOM 1925 C C . GLN A 1 266 ? 32.827 4.533 -39.529 1.00 91.75 266 GLN A C 1
ATOM 1927 O O . GLN A 1 266 ? 31.968 4.783 -38.690 1.00 91.75 266 GLN A O 1
ATOM 1932 N N . ALA A 1 267 ? 32.885 5.134 -40.712 1.00 88.81 267 ALA A N 1
ATOM 1933 C CA . ALA A 1 267 ? 31.833 5.985 -41.243 1.00 88.81 267 ALA A CA 1
ATOM 1934 C C . ALA A 1 267 ? 31.590 5.645 -42.723 1.00 88.81 267 ALA A C 1
ATOM 1936 O O . ALA A 1 267 ? 32.487 5.084 -43.375 1.00 88.81 267 ALA A O 1
ATOM 1937 N N . PRO A 1 268 ? 30.404 5.959 -43.269 1.00 85.44 268 PRO A N 1
ATOM 1938 C CA . PRO A 1 268 ? 30.128 5.814 -44.690 1.00 85.44 268 PRO A CA 1
ATOM 1939 C C . PRO A 1 268 ? 31.119 6.628 -45.528 1.00 85.44 268 PRO A C 1
ATOM 1941 O O . PRO A 1 268 ? 31.559 7.703 -45.136 1.00 85.44 268 PRO A O 1
ATOM 1944 N N . LYS A 1 269 ? 31.460 6.127 -46.721 1.00 76.50 269 LYS A N 1
ATOM 1945 C CA . LYS A 1 269 ? 32.309 6.866 -47.678 1.00 76.50 269 LYS A CA 1
ATOM 1946 C C . LYS A 1 269 ? 31.603 8.073 -48.299 1.00 76.50 269 LYS A C 1
ATOM 1948 O O . LYS A 1 269 ? 32.267 8.893 -48.922 1.00 76.50 269 LYS A O 1
ATOM 1953 N N . VAL A 1 270 ? 30.275 8.109 -48.200 1.00 70.88 270 VAL A N 1
ATOM 1954 C CA . VAL A 1 270 ? 29.419 9.175 -48.719 1.00 70.88 270 VAL A CA 1
ATOM 1955 C C . VAL A 1 270 ? 28.612 9.708 -47.543 1.00 70.88 270 VAL A C 1
ATOM 1957 O O . VAL A 1 270 ? 27.469 9.324 -47.312 1.00 70.88 270 VAL A O 1
ATOM 1960 N N . CYS A 1 271 ? 29.323 10.516 -46.776 1.00 64.44 271 CYS A N 1
ATOM 1961 C CA . CYS A 1 271 ? 28.869 11.526 -45.846 1.00 64.44 271 CYS A CA 1
ATOM 1962 C C . CYS A 1 271 ? 29.603 12.801 -46.325 1.00 64.44 271 CYS A C 1
ATOM 1964 O O . CYS A 1 271 ? 28.934 13.838 -46.456 1.00 64.44 271 CYS A O 1
#

Secondary structure (DSSP, 8-state):
-HHHHHHHSTTHHHHHHHHHHHHHHHHHHHHHHTT--HHHHHHHHHHHHHHHHHHHS--TT-S-SSS-EEE-S--TTHHHH-HHHHHHHHHHHHHHHHHHHHH--HHHHHHHHHHHHHHHHHHHHHS-SS--EEHHHHHHHHHHHHHHHHHHHHHHHTTT---TTHHHHHHHHHHHHHHHHHHHHHHHHHH-EEE--GGGSTTHHHHHHHHTTHHHHHHHHHHHHH-TTPPEEEEEEEEETTEEEEEEEETTEEEEEEETTTEEEE--S--